Protein 5V8C (pdb70)

Nearest PDB structures (foldseek):
  5v8c-assembly1_A  TM=1.004E+00  e=1.369E-62  Actinomyces oris
  6uf3-assembly1_A  TM=7.337E-01  e=9.761E-15  Bacillus subtilis subsp. subtilis str. 168
  3tel-assembly1_A  TM=7.393E-01  e=1.088E-13  Streptococcus pneumoniae
  3tfl-assembly1_A  TM=7.127E-01  e=4.097E-13  Streptococcus pneumoniae
  3nro-assembly3_A  TM=6.461E-01  e=1.453E-12  Listeria monocytogenes

B-factor: mean 98.01, std 18.46, range [63.88, 188.51]

Structure (mmCIF, N/CA/C/O backbone):
data_5V8C
#
_entry.id   5V8C
#
_cell.length_a   40.850
_cell.length_b   69.070
_cell.length_c   82.010
_cell.angle_alpha   90.000
_cell.angle_beta   90.000
_cell.angle_gamma   90.000
#
_symmetry.space_group_name_H-M   'P 21 21 21'
#
loop_
_entity.id
_entity.type
_entity.pdbx_description
1 polymer 'Transcriptional regulator'
2 non-polymer 'COBALT (II) ION'
3 non-polymer 'PHOSPHATE ION'
4 non-polymer 2-{2-[2-(2-{2-[2-(2-ETHOXY-ETHOXY)-ETHOXY]-ETHOXY}-ETHOXY)-ETHOXY]-ETHOXY}-ETHANOL
5 water water
#
loop_
_atom_site.group_PDB
_atom_site.id
_atom_site.type_symbol
_atom_site.label_atom_id
_atom_site.label_alt_id
_atom_site.label_comp_id
_atom_site.label_asym_id
_atom_site.label_entity_id
_atom_site.label_seq_id
_atom_site.pdbx_PDB_ins_code
_atom_site.Cartn_x
_atom_site.Cartn_y
_atom_site.Cartn_z
_atom_site.occupancy
_atom_site.B_iso_or_equiv
_atom_site.auth_seq_id
_atom_site.auth_comp_id
_atom_site.auth_asym_id
_atom_site.auth_atom_id
_atom_site.pdbx_PDB_model_num
ATOM 1 N N . ALA A 1 1 ? -10.007 3.050 26.501 1.00 102.53 78 ALA A N 1
ATOM 2 C CA . ALA A 1 1 ? -10.076 1.619 26.217 1.00 102.48 78 ALA A CA 1
ATOM 3 C C . ALA A 1 1 ? -9.006 1.090 25.238 1.00 107.13 78 ALA A C 1
ATOM 4 O O . ALA A 1 1 ? -8.674 -0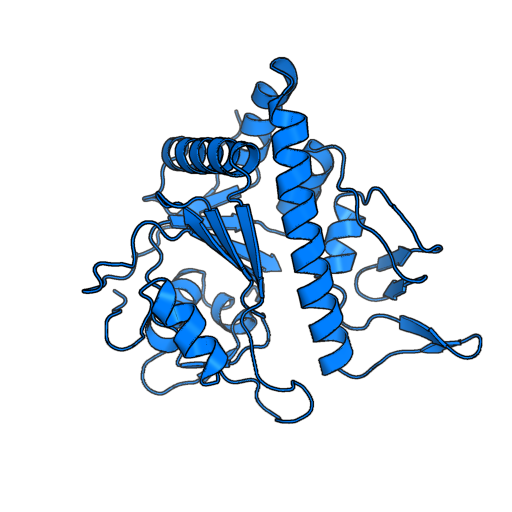.095 25.303 1.00 107.96 78 ALA A O 1
ATOM 6 N N . HIS A 1 2 ? -8.499 1.950 24.324 1.00 102.28 79 HIS A N 1
ATOM 7 C CA . HIS A 1 2 ? -7.511 1.642 23.270 1.00 101.23 79 HIS A CA 1
ATOM 8 C C . HIS A 1 2 ? -6.547 0.479 23.545 1.00 100.57 79 HIS A C 1
ATOM 9 O O . HIS A 1 2 ? -5.703 0.568 24.434 1.00 98.06 79 HIS A O 1
ATOM 16 N N . ARG A 1 3 ? -6.636 -0.576 22.721 1.00 96.55 80 ARG A N 1
ATOM 17 C CA . ARG A 1 3 ? -5.751 -1.746 22.777 1.00 96.01 80 ARG A CA 1
ATOM 18 C C . ARG A 1 3 ? -5.107 -1.967 21.402 1.00 96.45 80 ARG A C 1
ATOM 19 O O . ARG A 1 3 ? -5.769 -1.755 20.391 1.00 95.65 80 ARG A O 1
ATOM 27 N N . PRO A 1 4 ? -3.838 -2.413 21.318 1.00 91.54 81 PRO A N 1
ATOM 28 C CA . PRO A 1 4 ? -3.239 -2.627 19.994 1.00 90.58 81 PRO A CA 1
ATOM 29 C C . PRO A 1 4 ? -3.771 -3.871 19.302 1.00 92.87 81 PRO A C 1
ATOM 30 O O . PRO A 1 4 ? -4.158 -4.827 19.977 1.00 92.73 81 PRO A O 1
ATOM 34 N N . ALA A 1 5 ? -3.742 -3.881 17.956 1.00 87.95 82 ALA A N 1
ATOM 35 C CA . ALA A 1 5 ? -4.112 -5.060 17.177 1.00 87.58 82 ALA A CA 1
ATOM 36 C C . ALA A 1 5 ? -2.976 -6.071 17.323 1.00 91.96 82 ALA A C 1
ATOM 37 O O . ALA A 1 5 ? -1.815 -5.679 17.498 1.00 91.45 82 ALA A O 1
ATOM 39 N N . ARG A 1 6 ? -3.306 -7.361 17.338 1.00 88.47 83 ARG A N 1
ATOM 40 C CA . ARG A 1 6 ? -2.273 -8.371 17.527 1.00 88.15 83 ARG A CA 1
ATOM 41 C C . ARG A 1 6 ? -2.077 -9.267 16.308 1.00 93.76 83 ARG A C 1
ATOM 42 O O . ARG A 1 6 ? -3.029 -9.561 15.577 1.00 94.23 83 ARG A O 1
ATOM 50 N N . VAL A 1 7 ? -0.823 -9.660 16.069 1.00 89.32 84 VAL A N 1
ATOM 51 C CA . VAL A 1 7 ? -0.471 -10.550 14.977 1.00 89.05 84 VAL A CA 1
ATOM 52 C C . VAL A 1 7 ? 0.472 -11.622 15.477 1.00 94.17 84 VAL A C 1
ATOM 53 O O . VAL A 1 7 ? 1.428 -11.324 16.188 1.00 93.33 84 VAL A O 1
ATOM 57 N N . ASP A 1 8 ? 0.190 -12.877 15.136 1.00 91.97 85 ASP A N 1
ATOM 58 C CA . ASP A 1 8 ? 1.083 -13.953 15.522 1.00 92.18 85 ASP A CA 1
ATOM 59 C C . ASP A 1 8 ? 2.240 -13.963 14.528 1.00 94.23 85 ASP A C 1
ATOM 60 O O . ASP A 1 8 ? 2.014 -14.048 13.319 1.00 94.33 8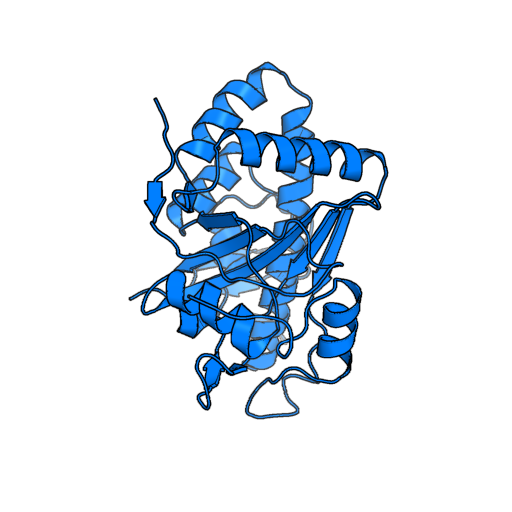5 ASP A O 1
ATOM 65 N N . ILE A 1 9 ? 3.461 -13.749 15.027 1.00 88.39 86 ILE A N 1
ATOM 66 C CA . ILE A 1 9 ? 4.657 -13.791 14.201 1.00 87.42 86 ILE A CA 1
ATOM 67 C C . ILE A 1 9 ? 5.669 -14.713 14.841 1.00 89.12 86 ILE A C 1
ATOM 68 O O . ILE A 1 9 ? 5.926 -14.610 16.043 1.00 87.88 86 ILE A O 1
ATOM 73 N N . ALA A 1 10 ? 6.215 -15.644 14.046 1.00 85.57 87 ALA A N 1
ATOM 74 C CA . ALA A 1 10 ? 7.285 -16.531 14.484 1.00 84.80 87 ALA A CA 1
ATOM 75 C C . ALA A 1 10 ? 8.5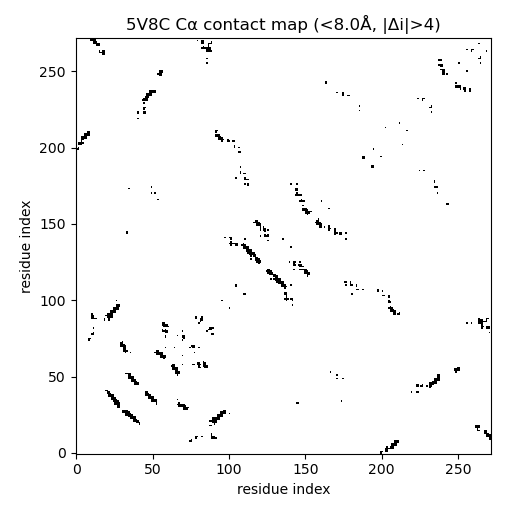75 -15.749 14.270 1.00 89.01 87 ALA A C 1
ATOM 76 O O . ALA A 1 10 ? 9.011 -15.562 13.127 1.00 91.00 87 ALA A O 1
ATOM 78 N N . MET A 1 11 ? 9.126 -15.226 15.378 1.00 83.15 88 MET A N 1
ATOM 79 C CA A MET A 1 11 ? 10.353 -14.437 15.433 0.40 83.43 88 MET A CA 1
ATOM 80 C CA B MET A 1 11 ? 10.345 -14.429 15.346 0.60 82.50 88 MET A CA 1
ATOM 81 C C . MET A 1 11 ? 11.538 -15.264 14.902 1.00 89.73 88 MET A C 1
ATOM 82 O O . MET A 1 11 ? 11.618 -16.445 15.230 1.00 90.83 88 MET A O 1
ATOM 91 N N . PRO A 1 12 ? 12.469 -14.693 14.086 1.00 88.41 89 PRO A N 1
ATOM 92 C CA . PRO A 1 12 ? 13.616 -15.495 13.633 1.00 88.21 89 PRO A CA 1
ATOM 93 C C . PRO A 1 12 ? 14.592 -15.781 14.767 1.00 91.08 89 PRO A C 1
ATOM 94 O O . PRO A 1 12 ? 14.525 -15.151 15.818 1.00 89.99 89 PRO A O 1
ATOM 98 N N . THR A 1 13 ? 15.513 -16.719 14.539 1.00 89.80 90 THR A N 1
ATOM 99 C CA . THR A 1 13 ? 16.575 -17.095 15.479 1.00 89.97 90 THR A CA 1
ATOM 100 C C . THR A 1 13 ? 17.934 -16.687 14.909 1.00 95.13 90 THR A C 1
ATOM 101 O O . THR A 1 13 ? 18.105 -16.651 13.688 1.00 94.65 90 THR A O 1
ATOM 105 N N . THR A 1 14 ? 18.882 -16.346 15.785 1.00 93.65 91 THR A N 1
ATOM 106 C CA . THR A 1 14 ? 20.237 -15.972 15.383 1.00 94.70 91 THR A CA 1
ATOM 107 C C . THR A 1 14 ? 21.290 -16.598 16.288 1.00 102.60 91 THR A C 1
ATOM 108 O O . THR A 1 14 ? 21.002 -16.936 17.440 1.00 101.86 91 THR A O 1
ATOM 112 N N . SER A 1 15 ? 22.520 -16.710 15.767 1.00 102.01 92 SER A N 1
ATOM 113 C CA . SER A 1 15 ? 23.689 -17.186 16.504 1.00 102.77 92 SER A CA 1
ATOM 114 C C . SER A 1 15 ? 24.590 -15.986 16.833 1.00 110.54 92 SER A C 1
ATOM 115 O O . SER A 1 15 ? 25.574 -16.128 17.560 1.00 111.01 92 SER A O 1
ATOM 118 N N . SER A 1 16 ? 24.221 -14.797 16.317 1.00 109.04 93 SER A N 1
ATOM 119 C CA . SER A 1 16 ? 24.934 -13.532 16.505 1.00 109.23 93 SER A CA 1
ATOM 120 C C . SER A 1 16 ? 24.890 -13.035 17.957 1.00 115.55 93 SER A C 1
ATOM 121 O O . SER A 1 16 ? 23.825 -13.051 18.584 1.00 115.17 93 SER A O 1
ATOM 124 N N . PRO A 1 17 ? 26.020 -12.506 18.478 1.00 113.29 94 PRO A N 1
ATOM 125 C CA . PRO A 1 17 ? 26.003 -11.944 19.838 1.00 112.82 94 PRO A CA 1
ATOM 126 C C . PRO A 1 17 ? 25.625 -10.456 19.859 1.00 115.34 94 PRO A C 1
ATOM 127 O O . PRO A 1 17 ? 24.913 -10.021 20.767 1.00 115.47 94 PRO A O 1
ATOM 131 N N . THR A 1 18 ? 26.104 -9.681 18.857 1.00 109.99 95 THR A N 1
ATOM 132 C CA . THR A 1 18 ? 25.894 -8.233 18.715 1.00 108.55 95 THR A CA 1
ATOM 133 C C . THR A 1 18 ? 24.438 -7.856 18.416 1.00 108.58 95 THR A C 1
ATOM 134 O O . THR A 1 18 ? 24.009 -6.760 18.771 1.00 106.09 95 THR A O 1
ATOM 138 N N . ALA A 1 19 ? 23.693 -8.742 17.736 1.00 104.22 96 ALA A N 1
ATOM 139 C CA . ALA A 1 19 ? 22.295 -8.482 17.408 1.00 103.66 96 ALA A CA 1
ATOM 140 C C . ALA A 1 19 ? 21.442 -8.704 18.652 1.00 106.95 96 ALA A C 1
ATOM 141 O O . ALA A 1 19 ? 21.152 -9.848 19.019 1.00 108.05 96 ALA A O 1
ATOM 143 N N . GLY A 1 20 ? 21.134 -7.608 19.338 1.00 100.53 97 GLY A N 1
ATOM 144 C CA . GLY A 1 20 ? 20.344 -7.634 20.560 1.00 98.86 97 GLY A CA 1
ATOM 145 C C . GLY A 1 20 ? 18.882 -7.381 20.277 1.00 98.80 97 GLY A C 1
ATOM 146 O O . GLY A 1 20 ? 18.246 -8.139 19.534 1.00 97.63 97 GLY A O 1
ATOM 147 N N . GLU A 1 21 ? 18.341 -6.304 20.858 1.00 102.54 98 GLU A N 1
ATOM 148 C CA . GLU A 1 21 ? 16.948 -5.936 20.634 1.00 99.32 98 GLU A CA 1
ATOM 149 C C . GLU A 1 21 ? 16.820 -5.166 19.313 1.00 96.65 98 GLU A C 1
ATOM 150 O O . GLU A 1 21 ? 17.458 -4.122 19.135 1.00 95.35 98 GLU A O 1
ATOM 156 N N . THR A 1 22 ? 16.066 -5.723 18.362 1.00 88.69 99 THR A N 1
ATOM 157 C CA . THR A 1 22 ? 15.857 -5.043 17.088 1.00 85.91 99 THR A CA 1
ATOM 158 C C . THR A 1 22 ? 14.354 -5.044 16.730 1.00 85.59 99 THR A C 1
ATOM 159 O O . THR A 1 22 ? 13.734 -6.095 16.531 1.00 85.26 99 THR A O 1
ATOM 163 N N . TRP A 1 23 ? 13.770 -3.839 16.769 1.00 78.19 100 TRP A N 1
ATOM 164 C CA . TRP A 1 23 ? 12.372 -3.557 16.466 1.00 75.81 100 TRP A CA 1
ATOM 165 C C . TRP A 1 23 ? 12.233 -3.304 14.977 1.00 76.53 100 TRP A C 1
ATOM 166 O O . TRP A 1 23 ? 13.065 -2.614 14.381 1.00 74.28 100 TRP A O 1
ATOM 177 N N . LEU A 1 24 ? 11.204 -3.883 14.367 1.00 71.96 101 LEU A N 1
ATOM 178 C CA . LEU A 1 24 ? 10.941 -3.653 12.964 1.00 70.15 101 LEU A CA 1
ATOM 179 C C . LEU A 1 24 ? 9.685 -2.802 12.904 1.00 75.37 101 LEU A C 1
ATOM 180 O O . LEU A 1 24 ? 8.640 -3.195 13.442 1.00 74.25 101 LEU A O 1
ATOM 185 N N . ILE A 1 25 ? 9.823 -1.584 12.367 1.00 73.43 102 ILE A N 1
ATOM 186 C CA . ILE A 1 25 ? 8.695 -0.664 12.231 1.00 73.46 102 ILE A CA 1
ATOM 187 C C . ILE A 1 25 ? 8.290 -0.634 10.779 1.00 79.03 102 ILE A C 1
ATOM 188 O O . ILE A 1 25 ? 9.108 -0.302 9.926 1.00 77.75 102 ILE A O 1
ATOM 193 N N . LEU A 1 26 ? 7.045 -1.038 10.492 1.00 78.16 103 LEU A N 1
ATOM 194 C CA . LEU A 1 26 ? 6.544 -1.082 9.130 1.00 77.95 103 LEU A CA 1
ATOM 195 C C . LEU A 1 26 ? 5.367 -0.145 8.892 1.00 81.59 103 LEU A C 1
ATOM 196 O O . LEU A 1 26 ? 4.313 -0.293 9.525 1.00 81.42 103 LEU A O 1
ATOM 201 N N . GLY A 1 27 ? 5.564 0.794 7.966 1.00 76.94 104 GLY A N 1
ATOM 202 C CA . GLY A 1 27 ? 4.528 1.686 7.458 1.00 76.25 104 GLY A CA 1
ATOM 203 C C . GLY A 1 27 ? 3.802 0.967 6.335 1.00 82.12 104 GLY A C 1
ATOM 204 O O . GLY A 1 27 ? 4.413 0.580 5.340 1.00 83.22 104 GLY A O 1
ATOM 205 N N . THR A 1 28 ? 2.520 0.703 6.526 1.00 78.58 105 THR A N 1
ATOM 206 C CA . THR A 1 28 ? 1.720 -0.148 5.665 1.00 79.10 105 THR A CA 1
ATOM 207 C C . THR A 1 28 ? 0.832 0.652 4.705 1.00 84.22 105 THR A C 1
ATOM 208 O O . THR A 1 28 ? 0.305 1.700 5.079 1.00 83.98 105 THR A O 1
ATOM 212 N N . ASP A 1 29 ? 0.658 0.131 3.470 1.00 81.82 106 ASP A N 1
ATOM 213 C CA . ASP A 1 29 ? -0.152 0.747 2.414 1.00 114.85 106 ASP A CA 1
ATOM 214 C C . ASP A 1 29 ? -1.421 -0.057 2.101 1.00 135.01 106 ASP A C 1
ATOM 215 O O . ASP A 1 29 ? -1.361 -1.104 1.457 1.00 99.56 106 ASP A O 1
ATOM 217 N N . GLY A 1 49 ? -2.992 -8.602 0.763 1.00 116.90 126 GLY A N 1
ATOM 218 C CA . GLY A 1 49 ? -2.585 -7.681 -0.288 1.00 115.07 126 GLY A CA 1
ATOM 219 C C . GLY A 1 49 ? -2.298 -6.288 0.233 1.00 115.89 126 GLY A C 1
ATOM 220 O O . GLY A 1 49 ? -3.194 -5.441 0.274 1.00 115.71 126 GLY A O 1
ATOM 221 N N . SER A 1 50 ? -1.044 -6.048 0.649 1.00 108.90 127 SER A N 1
ATOM 222 C CA . SER A 1 50 ? -0.596 -4.759 1.178 1.00 105.36 127 SER A CA 1
ATOM 223 C C . SER A 1 50 ? 0.913 -4.578 0.961 1.00 104.45 127 SER A C 1
ATOM 224 O O . SER A 1 50 ? 1.653 -5.560 0.939 1.00 103.93 127 SER A O 1
ATOM 227 N N . ARG A 1 51 ? 1.364 -3.326 0.789 1.00 97.55 128 ARG A N 1
ATOM 228 C CA . ARG A 1 51 ? 2.776 -3.025 0.551 1.00 95.75 128 ARG A CA 1
ATOM 229 C C . ARG A 1 51 ? 3.386 -2.241 1.706 1.00 96.27 128 ARG A C 1
ATOM 230 O O . ARG A 1 51 ? 2.695 -1.451 2.348 1.00 93.87 128 ARG A O 1
ATOM 238 N N . ALA A 1 52 ? 4.686 -2.449 1.961 1.00 92.52 129 ALA A N 1
ATOM 239 C CA . ALA A 1 52 ? 5.400 -1.741 3.024 1.00 90.23 129 ALA A CA 1
ATOM 240 C C . ALA A 1 52 ? 6.052 -0.482 2.450 1.00 92.65 129 ALA A C 1
ATOM 241 O O . ALA A 1 52 ? 6.990 -0.578 1.658 1.00 93.52 129 ALA A O 1
ATOM 243 N N . ASP A 1 53 ? 5.509 0.692 2.787 1.00 86.78 130 ASP A N 1
ATOM 244 C CA . ASP A 1 53 ? 6.030 1.971 2.317 1.00 85.50 130 ASP A CA 1
ATOM 245 C C . ASP A 1 53 ? 7.245 2.385 3.134 1.00 87.27 130 ASP A C 1
ATOM 246 O O . ASP A 1 53 ? 8.191 2.948 2.585 1.00 86.87 130 ASP A O 1
ATOM 251 N N . VAL A 1 54 ? 7.227 2.081 4.442 1.00 81.93 131 VAL A N 1
ATOM 252 C CA . VAL A 1 54 ? 8.299 2.424 5.378 1.00 80.44 131 VAL A CA 1
ATOM 253 C C . VAL A 1 54 ? 8.788 1.167 6.096 1.00 82.83 131 VAL A C 1
ATOM 254 O O . VAL A 1 54 ? 7.978 0.391 6.604 1.00 84.87 131 VAL A O 1
ATOM 258 N N . ILE A 1 55 ? 10.110 0.957 6.114 1.00 75.51 132 ILE A N 1
ATOM 259 C CA . ILE A 1 55 ? 10.759 -0.181 6.771 1.00 74.51 132 ILE A CA 1
ATOM 260 C C . ILE A 1 55 ? 11.950 0.374 7.513 1.00 76.72 132 ILE A C 1
ATOM 261 O O . ILE A 1 55 ? 12.929 0.766 6.881 1.00 77.00 132 ILE A O 1
ATOM 266 N N . ALA A 1 56 ? 11.867 0.418 8.841 1.00 71.97 133 ALA A N 1
ATOM 267 C CA . ALA A 1 56 ? 12.949 0.916 9.683 1.00 71.69 133 ALA A CA 1
ATOM 268 C C . ALA A 1 56 ? 13.245 -0.048 10.828 1.00 74.55 133 ALA A C 1
ATOM 269 O O . ALA A 1 56 ? 12.330 -0.635 11.417 1.00 72.64 133 ALA A O 1
ATOM 271 N N . LEU A 1 57 ? 14.524 -0.189 11.159 1.00 71.49 134 LEU A N 1
ATOM 272 C CA . LEU A 1 57 ? 14.899 -1.004 12.290 1.00 72.83 134 LEU A CA 1
ATOM 273 C C . LEU A 1 57 ? 15.410 -0.110 13.420 1.00 81.45 134 LEU A C 1
ATOM 274 O O . LEU A 1 57 ? 16.288 0.728 13.200 1.00 82.74 134 LEU A O 1
ATOM 279 N N . VAL A 1 58 ? 14.740 -0.177 14.584 1.00 77.81 135 VAL A N 1
ATOM 280 C CA . VAL A 1 58 ? 15.070 0.648 15.743 1.00 76.99 135 VAL A CA 1
ATOM 281 C C . VAL A 1 58 ? 15.934 -0.164 16.669 1.00 83.27 135 VAL A C 1
ATOM 282 O O . VAL A 1 58 ? 15.510 -1.227 17.127 1.00 85.27 135 VAL A O 1
ATOM 286 N N . ARG A 1 59 ? 17.171 0.290 16.893 1.00 79.98 136 ARG A N 1
ATOM 287 C CA . ARG A 1 59 ? 18.122 -0.482 17.685 1.00 81.37 136 ARG A CA 1
ATOM 288 C C . ARG A 1 59 ? 18.493 0.149 19.053 1.00 87.39 136 ARG A C 1
ATOM 289 O O . ARG A 1 59 ? 19.488 0.877 19.150 1.00 86.99 136 ARG A O 1
ATOM 297 N N . PRO A 1 60 ? 17.759 -0.190 20.140 1.00 86.04 137 PRO A N 1
ATOM 298 C CA . PRO A 1 60 ? 18.169 0.300 21.471 1.00 87.70 137 PRO A CA 1
ATOM 299 C C . PRO A 1 60 ? 19.397 -0.457 21.989 1.00 96.65 137 PRO A C 1
ATOM 300 O O . PRO A 1 60 ? 19.479 -1.671 21.831 1.00 96.88 137 PRO A O 1
ATOM 304 N N . SER A 1 61 ? 20.386 0.277 22.526 1.00 96.88 138 SER A N 1
ATOM 305 C CA . SER A 1 61 ? 21.634 -0.285 23.038 1.00 100.24 138 SER A CA 1
ATOM 306 C C . SER A 1 61 ? 22.192 0.558 24.189 1.00 108.75 138 SER A C 1
ATOM 307 O O . SER A 1 61 ? 21.507 1.468 24.666 1.00 107.68 138 SER A O 1
ATOM 310 N N . GLN A 1 62 ? 23.431 0.247 24.640 1.00 109.81 139 GLN A N 1
ATOM 311 C CA . GLN A 1 62 ? 24.099 0.981 25.720 1.00 111.84 139 GLN A CA 1
ATOM 312 C C . GLN A 1 62 ? 24.849 2.228 25.227 1.00 116.90 139 GLN A C 1
ATOM 313 O O . GLN A 1 62 ? 25.199 3.084 26.041 1.00 117.91 139 GLN A O 1
ATOM 319 N N . GLU A 1 63 ? 25.067 2.344 23.898 1.00 112.29 140 GLU A N 1
ATOM 320 C CA . GLU A 1 63 ? 25.691 3.521 23.279 1.00 111.71 140 GLU A CA 1
ATOM 321 C C . GLU A 1 63 ? 24.631 4.621 23.140 1.00 111.77 140 GLU A C 1
ATOM 322 O O . GLU A 1 63 ? 24.914 5.792 23.396 1.00 111.92 140 GLU A O 1
ATOM 328 N N . GLY A 1 64 ? 23.418 4.211 22.763 1.00 104.32 141 GLY A N 1
ATOM 329 C CA . GLY A 1 64 ? 22.267 5.082 22.554 1.00 100.49 141 GLY A CA 1
ATOM 330 C C . GLY A 1 64 ? 21.156 4.396 21.787 1.00 97.71 141 GLY A C 1
ATOM 331 O O . GLY A 1 64 ? 20.741 3.296 22.152 1.00 98.40 141 GLY A O 1
ATOM 332 N N . VAL A 1 65 ? 20.645 5.045 20.740 1.00 88.93 142 VAL A N 1
ATOM 333 C CA . VAL A 1 65 ? 19.581 4.508 19.883 1.00 86.02 142 VAL A CA 1
ATOM 334 C C . VAL A 1 65 ? 19.899 4.866 18.433 1.00 86.35 142 VAL A C 1
ATOM 335 O O . VAL A 1 65 ? 20.157 6.030 18.135 1.00 85.63 142 VAL A O 1
ATOM 339 N N . THR A 1 66 ? 19.893 3.860 17.546 1.00 80.15 143 THR A N 1
ATOM 340 C CA . THR A 1 66 ? 20.134 4.031 16.121 1.00 78.69 143 THR A CA 1
ATOM 341 C C . THR A 1 66 ? 18.932 3.531 15.337 1.00 80.24 143 THR A C 1
ATOM 342 O O . THR A 1 66 ? 18.377 2.475 15.642 1.00 80.22 143 THR A O 1
ATOM 346 N N . ILE A 1 67 ? 18.511 4.312 14.351 1.00 75.34 144 ILE A N 1
ATOM 347 C CA . ILE A 1 67 ? 17.414 3.956 13.466 1.00 74.66 144 ILE A CA 1
ATOM 348 C C . ILE A 1 67 ? 17.985 3.848 12.057 1.00 77.13 144 ILE A C 1
ATOM 349 O O . ILE A 1 67 ? 18.625 4.783 11.575 1.00 76.30 144 ILE A O 1
ATOM 354 N N . ILE A 1 68 ? 17.837 2.669 11.448 1.00 73.35 145 ILE A N 1
ATOM 355 C CA . ILE A 1 68 ? 18.312 2.389 10.095 1.00 73.18 145 ILE A CA 1
ATOM 356 C C . ILE A 1 68 ? 17.113 2.305 9.178 1.00 76.28 145 ILE A C 1
ATOM 357 O O . ILE A 1 68 ? 16.254 1.437 9.351 1.00 75.87 145 ILE A O 1
ATOM 362 N N . ASN A 1 69 ? 17.000 3.288 8.278 1.00 72.55 146 ASN A N 1
ATOM 363 C CA . ASN A 1 69 ? 15.884 3.374 7.348 1.00 71.63 146 ASN A CA 1
ATOM 364 C C . ASN A 1 69 ? 16.229 2.528 6.127 1.00 76.63 146 ASN A C 1
ATOM 365 O O . ASN A 1 69 ? 17.250 2.764 5.479 1.00 77.61 146 ASN A O 1
ATOM 370 N N . LEU A 1 70 ? 15.464 1.453 5.911 1.00 74.27 147 LEU A N 1
ATOM 371 C CA . LEU A 1 70 ? 15.702 0.529 4.803 1.00 75.94 147 LEU A CA 1
ATOM 372 C C . LEU A 1 70 ? 14.870 0.936 3.591 1.00 78.42 147 LEU A C 1
ATOM 373 O O . LEU A 1 70 ? 13.640 0.958 3.687 1.00 76.85 147 LEU A O 1
ATOM 378 N N . PRO A 1 71 ? 15.515 1.298 2.455 1.00 75.29 148 PRO A N 1
ATOM 379 C CA . PRO A 1 71 ? 14.744 1.721 1.269 1.00 74.35 148 PRO A CA 1
ATOM 380 C C . PRO A 1 71 ? 13.809 0.628 0.739 1.00 80.01 148 PRO A C 1
ATOM 381 O O . PRO A 1 71 ? 14.225 -0.519 0.603 1.00 80.75 148 PRO A O 1
ATOM 385 N N . ARG A 1 72 ? 12.530 0.980 0.503 1.00 76.22 149 ARG A N 1
ATOM 386 C CA . ARG A 1 72 ? 11.467 0.062 0.068 1.00 77.63 149 ARG A CA 1
ATOM 387 C C . ARG A 1 72 ? 11.741 -0.638 -1.277 1.00 84.29 149 ARG A C 1
ATOM 388 O O . ARG A 1 72 ? 11.313 -1.775 -1.481 1.00 84.02 149 ARG A O 1
ATOM 396 N N . ASP A 1 73 ? 12.441 0.055 -2.188 1.00 82.05 150 ASP A N 1
ATOM 397 C CA . ASP A 1 73 ? 12.765 -0.437 -3.529 1.00 82.88 150 ASP A CA 1
ATOM 398 C C . ASP A 1 73 ? 13.951 -1.397 -3.521 1.00 85.29 150 ASP A C 1
ATOM 399 O O . ASP A 1 73 ? 14.195 -2.061 -4.521 1.00 84.41 150 ASP A O 1
ATOM 404 N N . LEU A 1 74 ? 14.653 -1.513 -2.376 1.00 81.89 151 LEU A N 1
ATOM 405 C CA . LEU A 1 74 ? 15.804 -2.409 -2.227 1.00 82.30 151 LEU A CA 1
ATOM 406 C C . LEU A 1 74 ? 15.399 -3.884 -2.413 1.00 85.58 151 LEU A C 1
ATOM 407 O O . LEU A 1 74 ? 14.469 -4.357 -1.768 1.00 85.25 151 LEU A O 1
ATOM 412 N N . THR A 1 75 ? 16.086 -4.586 -3.319 1.00 83.14 152 THR A N 1
ATOM 413 C CA . THR A 1 75 ? 15.836 -5.995 -3.627 1.00 84.60 152 THR A CA 1
ATOM 414 C C . THR A 1 75 ? 16.808 -6.848 -2.811 1.00 90.28 152 THR A C 1
ATOM 415 O O . THR A 1 75 ? 17.982 -6.496 -2.697 1.00 90.37 152 THR A O 1
ATOM 419 N N . ILE A 1 76 ? 16.306 -7.927 -2.197 1.00 87.93 153 ILE A N 1
ATOM 420 C CA . ILE A 1 76 ? 17.098 -8.827 -1.355 1.00 90.06 153 ILE A CA 1
ATOM 421 C C . ILE A 1 76 ? 16.710 -10.306 -1.591 1.00 96.57 153 ILE A C 1
ATOM 422 O O . ILE A 1 76 ? 15.727 -10.574 -2.281 1.00 94.97 153 ILE A O 1
ATOM 427 N N . ASN A 1 77 ? 17.444 -11.254 -0.968 1.00 96.57 154 ASN A N 1
ATOM 428 C CA . ASN A 1 77 ? 17.104 -12.675 -1.029 1.00 100.61 154 ASN A CA 1
ATOM 429 C C . ASN A 1 77 ? 15.976 -12.945 -0.021 1.00 106.77 154 ASN A C 1
ATOM 430 O O . ASN A 1 77 ? 16.241 -13.096 1.175 1.00 105.98 154 ASN A O 1
ATOM 435 N N . SER A 1 78 ? 14.711 -12.938 -0.498 1.00 105.00 155 SER A N 1
ATOM 436 C CA . SER A 1 78 ? 13.532 -13.133 0.355 1.00 105.40 155 SER A CA 1
ATOM 437 C C . SER A 1 78 ? 13.455 -14.542 0.944 1.00 114.84 155 SER A C 1
ATOM 438 O O . SER A 1 78 ? 13.417 -14.694 2.166 1.00 115.29 155 SER A O 1
ATOM 441 N N . LYS A 1 79 ? 13.396 -15.562 0.079 1.00 114.15 156 LYS A N 1
ATOM 442 C CA . LYS A 1 79 ? 13.345 -16.961 0.484 1.00 117.66 156 LYS A CA 1
ATOM 443 C C . LYS A 1 79 ? 14.433 -17.692 -0.280 1.00 125.59 156 LYS A C 1
ATOM 444 O O . LYS A 1 79 ? 14.776 -17.279 -1.386 1.00 125.03 156 LYS A O 1
ATOM 446 N N . GLY A 1 80 ? 15.009 -18.717 0.344 1.00 125.40 157 GLY A N 1
ATOM 447 C CA . GLY A 1 80 ? 16.102 -19.502 -0.218 1.00 128.72 157 GLY A CA 1
ATOM 448 C C . GLY A 1 80 ? 16.084 -19.596 -1.729 1.00 135.41 157 GLY A C 1
ATOM 449 O O . GLY A 1 80 ? 15.253 -20.315 -2.293 1.00 138.59 157 GLY A O 1
ATOM 450 N N . MET 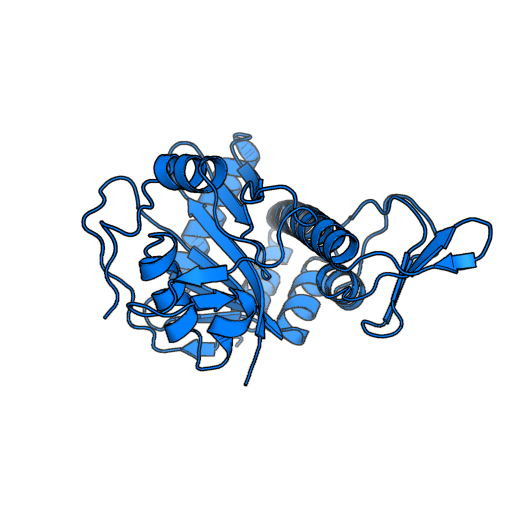A 1 81 ? 16.975 -18.826 -2.393 1.00 129.89 158 MET A N 1
ATOM 451 C CA . MET A 1 81 ? 17.124 -18.771 -3.852 1.00 130.29 158 MET A CA 1
ATOM 452 C C . MET A 1 81 ? 15.901 -18.129 -4.533 1.00 129.25 158 MET A C 1
ATOM 453 O O . MET A 1 81 ? 15.273 -18.750 -5.397 1.00 132.58 158 MET A O 1
ATOM 458 N N . GLU A 1 82 ? 15.589 -16.870 -4.155 1.00 117.56 159 GLU A N 1
ATOM 459 C CA . GLU A 1 82 ? 14.481 -16.060 -4.686 1.00 113.68 159 GLU A CA 1
ATOM 460 C C . GLU A 1 82 ? 14.652 -14.586 -4.285 1.00 111.10 159 GLU A C 1
ATOM 461 O O . GLU A 1 82 ? 15.059 -14.305 -3.158 1.00 108.77 159 GLU A O 1
ATOM 463 N N . LEU A 1 83 ? 14.330 -13.649 -5.194 1.00 104.06 160 LEU A N 1
ATOM 464 C CA . LEU A 1 83 ? 14.490 -12.218 -4.927 1.00 99.78 160 LEU A CA 1
ATOM 465 C C . LEU A 1 83 ? 13.190 -11.423 -4.962 1.00 99.99 160 LEU A C 1
ATOM 466 O O . LEU A 1 83 ? 12.434 -11.518 -5.931 1.00 99.11 160 LEU A O 1
ATOM 471 N N . ASP A 1 84 ? 12.977 -10.571 -3.934 1.00 93.63 161 ASP A N 1
ATOM 472 C CA . ASP A 1 84 ? 11.821 -9.684 -3.830 1.00 91.01 161 ASP A CA 1
ATOM 473 C C . ASP A 1 84 ? 12.285 -8.314 -3.377 1.00 92.97 161 ASP A C 1
ATOM 474 O O . ASP A 1 84 ? 13.288 -8.205 -2.668 1.00 92.35 161 ASP A O 1
ATOM 479 N N . ARG A 1 85 ? 11.517 -7.266 -3.717 1.00 88.04 162 ARG A N 1
ATOM 480 C CA . ARG A 1 85 ? 11.797 -5.932 -3.208 1.00 84.75 162 ARG A CA 1
ATOM 481 C C . ARG A 1 85 ? 11.183 -5.844 -1.815 1.00 87.61 162 ARG A C 1
ATOM 482 O O . ARG A 1 85 ? 10.137 -6.455 -1.565 1.00 87.36 162 ARG A O 1
ATOM 490 N N . LEU A 1 86 ? 11.832 -5.089 -0.912 1.00 82.73 163 LEU A N 1
ATOM 491 C CA . LEU A 1 86 ? 11.393 -4.896 0.467 1.00 82.09 163 LEU A CA 1
ATOM 492 C C . LEU A 1 86 ? 9.895 -4.554 0.582 1.00 85.52 163 LEU A C 1
ATOM 493 O O . LEU A 1 86 ? 9.198 -5.117 1.422 1.00 85.78 163 LEU A O 1
ATOM 498 N N . ALA A 1 87 ? 9.399 -3.670 -0.285 1.00 81.46 164 ALA A N 1
ATOM 499 C CA . ALA A 1 87 ? 7.997 -3.252 -0.280 1.00 81.51 164 ALA A CA 1
ATOM 500 C C . ALA A 1 87 ? 7.042 -4.402 -0.629 1.00 86.19 164 ALA A C 1
ATOM 501 O O . ALA A 1 87 ? 5.930 -4.473 -0.106 1.00 85.22 164 ALA A O 1
ATOM 503 N N . THR A 1 88 ? 7.496 -5.297 -1.502 1.00 84.18 165 THR A N 1
ATOM 504 C CA . THR A 1 88 ? 6.729 -6.414 -2.024 1.00 85.93 165 THR A CA 1
ATOM 505 C C . THR A 1 88 ? 6.664 -7.579 -1.025 1.00 90.60 165 THR A C 1
ATOM 506 O O . THR A 1 88 ? 5.661 -8.290 -1.005 1.00 91.93 165 THR A O 1
ATOM 510 N N . THR A 1 89 ? 7.682 -7.736 -0.160 1.00 86.10 166 THR A N 1
ATOM 511 C CA . THR A 1 89 ? 7.693 -8.794 0.862 1.00 86.67 166 THR A CA 1
ATOM 512 C C . THR A 1 89 ? 6.489 -8.731 1.830 1.00 90.37 166 THR A C 1
ATOM 513 O O . THR A 1 89 ? 6.147 -9.748 2.430 1.00 92.82 166 THR A O 1
ATOM 517 N N . TYR A 1 90 ? 5.848 -7.557 1.977 1.00 84.26 167 TYR A N 1
ATOM 518 C CA . TYR A 1 90 ? 4.717 -7.398 2.892 1.00 84.07 167 TYR A CA 1
ATOM 519 C C . TYR A 1 90 ? 3.411 -8.049 2.406 1.00 90.64 167 TYR A C 1
ATOM 520 O O . TYR A 1 90 ? 2.574 -8.414 3.240 1.00 91.42 167 TYR A O 1
ATOM 529 N N . VAL A 1 91 ? 3.254 -8.210 1.070 1.00 87.28 168 VAL A N 1
ATOM 530 C CA . VAL A 1 91 ? 2.062 -8.753 0.389 1.00 88.74 168 VAL A CA 1
ATOM 531 C C . VAL A 1 91 ? 1.522 -10.064 1.020 1.00 94.67 168 VAL A C 1
ATOM 532 O O . VAL A 1 91 ? 0.352 -10.071 1.399 1.00 94.65 168 VAL A O 1
ATOM 536 N N . PRO A 1 92 ? 2.300 -11.158 1.190 1.00 93.42 169 PRO A N 1
ATOM 537 C CA . PRO A 1 92 ? 1.725 -12.347 1.836 1.00 95.82 169 PRO A CA 1
ATOM 538 C C . PRO A 1 92 ? 1.620 -12.273 3.371 1.00 100.05 169 PRO A C 1
ATOM 539 O O . PRO A 1 92 ? 1.110 -13.202 3.996 1.00 100.67 169 PRO A O 1
ATOM 543 N N . GLY A 1 93 ? 2.076 -11.169 3.963 1.00 95.38 170 GLY A N 1
ATOM 544 C CA . GLY A 1 93 ? 2.002 -10.975 5.407 1.00 94.24 170 GLY A CA 1
ATOM 545 C C . GLY A 1 93 ? 3.288 -10.507 6.058 1.00 95.44 170 GLY A C 1
ATOM 546 O O . GLY A 1 93 ? 4.371 -10.734 5.516 1.00 94.19 170 GLY A O 1
ATOM 547 N N . PRO A 1 94 ? 3.197 -9.885 7.261 1.00 91.32 171 PRO A N 1
ATOM 548 C CA . PRO A 1 94 ? 4.415 -9.431 7.961 1.00 89.22 171 PRO A CA 1
ATOM 549 C C . PRO A 1 94 ? 5.426 -10.539 8.196 1.00 95.20 171 PRO A C 1
ATOM 550 O O . PRO A 1 94 ? 6.617 -10.258 8.274 1.00 95.36 171 PRO A O 1
ATOM 554 N N . GLN A 1 95 ? 4.953 -11.793 8.304 1.00 93.46 172 GLN A N 1
ATOM 555 C CA . GLN A 1 95 ? 5.812 -12.959 8.510 1.00 94.74 172 GLN A CA 1
ATOM 556 C C . GLN A 1 95 ? 6.830 -13.088 7.382 1.00 98.05 172 GLN A C 1
ATOM 557 O O . GLN A 1 95 ? 7.982 -13.433 7.634 1.00 98.21 172 GLN A O 1
ATOM 563 N N . ASN A 1 96 ? 6.417 -12.760 6.153 1.00 93.63 173 ASN A N 1
ATOM 564 C CA . ASN A 1 96 ? 7.290 -12.818 4.987 1.00 92.92 173 ASN A CA 1
ATOM 565 C C . ASN A 1 96 ? 8.356 -11.735 5.019 1.00 92.19 173 ASN A C 1
ATOM 566 O O . ASN A 1 96 ? 9.503 -12.021 4.687 1.00 92.18 173 ASN A O 1
ATOM 571 N N . THR A 1 97 ? 7.986 -10.505 5.431 1.00 84.94 174 THR A N 1
ATOM 572 C CA . THR A 1 97 ? 8.923 -9.382 5.591 1.00 82.32 174 THR A CA 1
ATOM 573 C C . THR A 1 97 ? 9.948 -9.695 6.695 1.00 83.89 174 THR A C 1
ATOM 574 O O . THR A 1 97 ? 11.145 -9.494 6.481 1.00 83.57 174 THR A O 1
ATOM 578 N N . VAL A 1 98 ? 9.477 -10.206 7.853 1.00 78.28 175 VAL A N 1
ATOM 579 C CA . VAL A 1 98 ? 10.323 -10.609 8.980 1.00 79.49 175 VAL A CA 1
ATOM 580 C C . VAL A 1 98 ? 11.326 -11.695 8.508 1.00 89.32 175 VAL A C 1
ATOM 581 O O . VAL A 1 98 ? 12.528 -11.584 8.768 1.00 91.11 175 VAL A O 1
ATOM 585 N N . ASN A 1 99 ? 10.836 -12.687 7.747 1.00 86.98 176 ASN A N 1
ATOM 586 C CA . ASN A 1 99 ? 11.660 -13.759 7.214 1.00 89.21 176 ASN A CA 1
ATOM 587 C C . ASN A 1 99 ? 12.636 -13.278 6.140 1.00 93.01 176 ASN A C 1
ATOM 588 O O . ASN A 1 99 ? 13.807 -13.646 6.191 1.00 93.12 176 ASN A O 1
ATOM 593 N N . ALA A 1 100 ? 12.172 -12.428 5.200 1.00 89.14 177 ALA A N 1
ATOM 594 C CA . ALA A 1 100 ? 12.994 -11.867 4.124 1.00 88.61 177 ALA A CA 1
ATOM 595 C C . ALA A 1 100 ? 14.193 -11.075 4.655 1.00 92.13 177 ALA A C 1
ATOM 596 O O . ALA A 1 100 ? 15.316 -11.321 4.222 1.00 92.38 177 ALA A O 1
ATOM 598 N N . LEU A 1 101 ? 13.967 -10.170 5.628 1.00 88.70 178 LEU A N 1
ATOM 599 C CA . LEU A 1 101 ? 15.031 -9.370 6.244 1.00 88.35 178 LEU A CA 1
ATOM 600 C C . LEU A 1 101 ? 16.136 -10.224 6.865 1.00 97.76 178 LEU A C 1
ATOM 601 O O . LEU A 1 101 ? 17.317 -9.875 6.776 1.00 97.33 178 LEU A O 1
ATOM 606 N N . CYS A 1 102 ? 15.749 -11.370 7.440 1.00 97.98 179 CYS A N 1
ATOM 607 C CA . CYS A 1 102 ? 16.669 -12.342 8.010 1.00 100.66 179 CYS A CA 1
ATOM 608 C C . CYS A 1 102 ? 17.505 -13.048 6.922 1.00 103.74 179 CYS A C 1
ATOM 609 O O . CYS A 1 102 ? 18.734 -12.989 6.957 1.00 104.10 179 CYS A O 1
ATOM 612 N N . THR A 1 103 ? 16.849 -13.724 5.973 1.00 99.66 180 THR A N 1
ATOM 613 C CA . THR A 1 103 ? 17.564 -14.468 4.937 1.00 102.04 180 THR A CA 1
ATOM 614 C C . THR A 1 103 ? 18.313 -13.564 3.936 1.00 106.54 180 THR A C 1
ATOM 615 O O . THR A 1 103 ? 19.242 -14.031 3.279 1.00 109.51 180 THR A O 1
ATOM 619 N N . GLY A 1 104 ? 17.901 -12.302 3.828 1.00 99.73 181 GLY A N 1
ATOM 620 C CA . GLY A 1 104 ? 18.472 -11.353 2.880 1.00 98.19 181 GLY A CA 1
ATOM 621 C C . GLY A 1 104 ? 19.453 -10.345 3.442 1.00 100.63 181 GLY A C 1
ATOM 622 O O . GLY A 1 104 ? 20.396 -9.952 2.752 1.00 101.46 181 GLY A O 1
ATOM 623 N N . LEU A 1 105 ? 19.224 -9.871 4.665 1.00 95.25 182 LEU A N 1
ATOM 624 C CA . LEU A 1 105 ? 20.121 -8.877 5.245 1.00 94.50 182 LEU A CA 1
ATOM 625 C C . LEU A 1 105 ? 20.748 -9.331 6.545 1.00 101.19 182 LEU A C 1
ATOM 626 O O . LEU A 1 105 ? 21.721 -8.727 6.995 1.00 101.39 182 LEU A O 1
ATOM 631 N N . GLY A 1 106 ? 20.198 -10.398 7.121 1.00 99.28 183 GLY A N 1
ATOM 632 C CA . GLY A 1 106 ? 20.651 -10.963 8.383 1.00 99.56 183 GLY A CA 1
ATOM 633 C C . GLY A 1 106 ? 20.149 -10.202 9.586 1.00 100.99 183 GLY A C 1
ATOM 634 O O . GLY A 1 106 ? 20.808 -10.199 10.628 1.00 101.66 183 GLY A O 1
ATOM 635 N N . ILE A 1 107 ? 18.986 -9.536 9.460 1.00 93.86 184 ILE A N 1
ATOM 636 C CA . ILE A 1 107 ? 18.460 -8.796 10.593 1.00 90.66 184 ILE A CA 1
ATOM 637 C C . ILE A 1 107 ? 17.421 -9.663 11.347 1.00 92.73 184 ILE A C 1
ATOM 638 O O . ILE A 1 107 ? 16.318 -9.905 10.845 1.00 91.40 184 ILE A O 1
ATOM 643 N N . PRO A 1 108 ? 17.785 -10.168 12.551 1.00 89.22 185 PRO A N 1
ATOM 644 C CA . PRO A 1 108 ? 16.830 -10.967 13.332 1.00 89.39 185 PRO A CA 1
ATOM 645 C C . PRO A 1 108 ? 15.908 -10.067 14.162 1.00 90.50 185 PRO A C 1
ATOM 646 O O . PRO A 1 108 ? 16.326 -9.479 15.163 1.00 89.82 185 PRO A O 1
ATOM 650 N N . THR A 1 109 ? 14.652 -9.951 13.725 1.00 84.78 186 THR A N 1
ATOM 651 C CA . THR A 1 109 ? 13.636 -9.130 14.370 1.00 82.23 186 THR A CA 1
ATOM 652 C C . THR A 1 109 ? 13.229 -9.697 15.744 1.00 88.16 186 THR A C 1
ATOM 653 O O . THR A 1 109 ? 12.822 -10.849 15.857 1.00 88.50 186 THR A O 1
ATOM 657 N N . THR A 1 110 ? 13.341 -8.860 16.776 1.00 85.39 187 THR A N 1
ATOM 658 C CA . THR A 1 110 ? 13.010 -9.185 18.162 1.00 86.48 187 THR A CA 1
ATOM 659 C C . THR A 1 110 ? 11.564 -8.751 18.480 1.00 89.09 187 THR A C 1
ATOM 660 O O . THR A 1 110 ? 10.840 -9.478 19.164 1.00 89.19 187 THR A O 1
ATOM 664 N N . HIS A 1 111 ? 11.139 -7.589 17.941 1.00 83.40 188 HIS A N 1
ATOM 665 C CA . HIS A 1 111 ? 9.801 -7.034 18.147 1.00 81.81 188 HIS A CA 1
ATOM 666 C C . HIS A 1 111 ? 9.240 -6.464 16.841 1.00 85.05 188 HIS A C 1
ATOM 667 O O . HIS A 1 111 ? 10.008 -6.122 15.943 1.00 85.19 188 HIS A O 1
ATOM 674 N N . LEU A 1 112 ? 7.911 -6.346 16.734 1.00 79.37 189 LEU A N 1
ATOM 675 C CA . LEU A 1 112 ? 7.302 -5.847 15.509 1.00 77.84 189 LEU A CA 1
ATOM 676 C C . LEU A 1 112 ? 6.185 -4.844 15.764 1.00 81.56 189 LEU A C 1
ATOM 677 O O . LEU A 1 112 ? 5.234 -5.144 16.500 1.00 82.66 189 LEU A O 1
ATOM 682 N N . VAL A 1 113 ? 6.289 -3.668 15.100 1.00 74.37 190 VAL A N 1
ATOM 683 C CA . VAL A 1 113 ? 5.292 -2.600 15.118 1.00 72.81 190 VAL A CA 1
ATOM 684 C C . VAL A 1 113 ? 4.828 -2.342 13.678 1.00 76.31 190 VAL A C 1
ATOM 685 O O . VAL A 1 113 ? 5.656 -2.167 12.776 1.00 75.30 190 VAL A O 1
ATOM 689 N N . THR A 1 114 ? 3.508 -2.342 13.471 1.00 73.32 191 THR A N 1
ATOM 690 C CA . THR A 1 114 ? 2.881 -2.115 12.172 1.00 74.08 191 THR A CA 1
ATOM 691 C C . THR A 1 114 ? 1.906 -0.948 12.273 1.00 80.97 191 THR A C 1
ATOM 692 O O . THR A 1 114 ? 1.133 -0.861 13.225 1.00 81.42 191 THR A O 1
ATOM 696 N N . ILE A 1 115 ? 2.007 -0.008 11.337 1.00 79.40 192 ILE A N 1
ATOM 697 C CA . ILE A 1 115 ? 1.181 1.195 11.335 1.00 79.79 192 ILE A CA 1
ATOM 698 C C . ILE A 1 115 ? 0.621 1.382 9.934 1.00 82.48 192 ILE A C 1
ATOM 699 O O . ILE A 1 115 ? 1.384 1.435 8.967 1.00 80.36 192 ILE A O 1
ATOM 704 N N . ASP A 1 116 ? -0.702 1.494 9.824 1.00 80.31 193 ASP A N 1
ATOM 705 C CA . ASP A 1 116 ? -1.334 1.742 8.537 1.00 80.89 193 ASP A CA 1
ATOM 706 C C . ASP A 1 116 ? -1.435 3.261 8.249 1.00 83.81 193 ASP A C 1
ATOM 707 O O . ASP A 1 116 ? -1.003 4.068 9.075 1.00 81.99 193 ASP A O 1
ATOM 712 N N . MET A 1 117 ? -1.988 3.641 7.093 1.00 82.18 194 MET A N 1
ATOM 713 C CA . MET A 1 117 ? -2.127 5.039 6.672 1.00 83.05 194 MET A CA 1
ATOM 714 C C . MET A 1 117 ? -2.947 5.895 7.655 1.00 84.59 194 MET A C 1
ATOM 715 O O . MET A 1 117 ? -2.477 6.942 8.097 1.00 82.20 194 MET A O 1
ATOM 720 N N . ALA A 1 118 ? -4.157 5.439 8.010 1.00 82.33 195 ALA A N 1
ATOM 721 C CA . ALA A 1 118 ? -5.027 6.135 8.951 1.00 82.44 195 ALA A CA 1
ATOM 722 C C . ALA A 1 118 ? -4.395 6.167 10.364 1.00 87.32 195 ALA A C 1
ATOM 723 O O . ALA A 1 118 ? -4.492 7.183 11.057 1.00 87.05 195 ALA A O 1
ATOM 725 N N . GLN A 1 119 ? -3.704 5.076 10.756 1.00 82.26 196 GLN A N 1
ATOM 726 C CA . GLN A 1 119 ? -3.011 4.977 12.040 1.00 80.60 196 GLN A CA 1
ATOM 727 C C . GLN A 1 119 ? -1.881 6.007 12.105 1.00 81.89 196 GLN A C 1
ATOM 728 O O . GLN A 1 119 ? -1.824 6.778 13.059 1.00 80.42 196 GLN A O 1
ATOM 734 N N . PHE A 1 120 ? -1.065 6.097 11.042 1.00 78.30 197 PHE A N 1
ATOM 735 C CA . PHE A 1 120 ? 0.019 7.078 10.929 1.00 77.39 197 PHE A CA 1
ATOM 736 C C . PHE A 1 120 ? -0.497 8.511 11.032 1.00 78.54 197 PHE A C 1
ATOM 737 O O . PHE A 1 120 ? 0.022 9.282 11.836 1.00 78.50 197 PHE A O 1
ATOM 745 N N . ALA A 1 121 ? -1.541 8.857 10.258 1.00 73.71 198 ALA A N 1
ATOM 746 C CA . ALA A 1 121 ? -2.129 10.205 10.284 1.00 72.98 198 ALA A CA 1
ATOM 747 C C . ALA A 1 121 ? -2.730 10.584 11.651 1.00 73.17 198 ALA A C 1
ATOM 748 O O . ALA A 1 121 ? -2.592 11.736 12.070 1.00 69.79 198 ALA A O 1
ATOM 750 N N . THR A 1 122 ? -3.360 9.605 12.354 1.00 70.85 199 THR A N 1
ATOM 751 C CA . THR A 1 122 ? -3.936 9.787 13.697 1.00 71.79 199 THR A CA 1
ATOM 752 C C . THR A 1 122 ? -2.813 10.081 14.710 1.00 76.30 199 THR A C 1
ATOM 753 O O . THR A 1 122 ? -2.908 11.040 15.477 1.00 75.01 199 THR A O 1
ATOM 757 N N . ILE A 1 123 ? -1.739 9.268 14.672 1.00 74.53 200 ILE A N 1
ATOM 758 C CA . ILE A 1 123 ? -0.568 9.389 15.539 1.00 74.88 200 ILE A CA 1
ATOM 759 C C . ILE A 1 123 ? 0.096 10.764 15.366 1.00 80.85 200 ILE A C 1
ATOM 760 O O . ILE A 1 123 ? 0.405 11.425 16.356 1.00 83.22 200 ILE A O 1
ATOM 765 N N . ILE A 1 124 ? 0.273 11.204 14.121 1.00 75.28 201 ILE A N 1
ATOM 766 C CA . ILE A 1 124 ? 0.915 12.480 13.832 1.00 73.61 201 ILE A CA 1
ATOM 767 C C . ILE A 1 124 ? 0.054 13.638 14.282 1.00 78.49 201 ILE A C 1
ATOM 768 O O . ILE A 1 124 ? 0.581 14.606 14.826 1.00 78.32 201 ILE A O 1
ATOM 773 N N . ASP A 1 125 ? -1.270 13.528 14.106 1.00 76.99 202 ASP A N 1
ATOM 774 C CA . ASP A 1 125 ? -2.177 14.581 14.547 1.00 78.30 202 ASP A CA 1
ATOM 775 C C . ASP A 1 125 ? -2.331 14.609 16.069 1.00 85.21 202 ASP A C 1
ATOM 776 O O . ASP A 1 125 ? -2.590 15.673 16.628 1.00 86.94 202 ASP A O 1
ATOM 781 N N . SER A 1 126 ? -2.064 13.469 16.742 1.00 81.12 203 SER A N 1
ATOM 782 C CA . SER A 1 126 ? -2.032 13.378 18.199 1.00 81.53 203 SER A CA 1
ATOM 783 C C . SER A 1 126 ? -0.765 14.046 18.761 1.00 86.43 203 SER A C 1
ATOM 784 O O . SER A 1 126 ? -0.731 14.410 19.938 1.00 88.14 203 SER A O 1
ATOM 787 N N . LEU A 1 127 ? 0.280 14.177 17.929 1.00 81.17 204 LEU A N 1
ATOM 788 C CA . LEU A 1 127 ? 1.529 14.853 18.282 1.00 80.97 204 LEU A CA 1
ATOM 789 C C . LEU A 1 127 ? 1.405 16.337 17.968 1.00 86.22 204 LEU A C 1
ATOM 790 O O . LEU A 1 127 ? 2.311 17.112 18.276 1.00 88.23 204 LEU A O 1
ATOM 795 N N . GLY A 1 128 ? 0.314 16.710 17.312 1.00 81.51 205 GLY A N 1
ATOM 796 C CA . GLY A 1 128 ? 0.093 18.078 16.868 1.00 82.15 205 GLY A CA 1
ATOM 797 C C . GLY A 1 128 ? 0.867 18.393 15.602 1.00 85.08 205 GLY A C 1
ATOM 798 O O . GLY A 1 128 ? 1.224 19.550 15.356 1.00 85.43 205 GLY A O 1
ATOM 799 N N . GLY A 1 129 ? 1.120 17.361 14.797 1.00 78.89 206 GLY A N 1
ATOM 800 C CA . GLY A 1 129 ? 1.863 17.500 13.555 1.00 77.53 206 GLY A CA 1
ATOM 801 C C . GLY A 1 129 ? 3.366 17.508 13.756 1.00 81.53 206 GLY A C 1
ATOM 802 O O . GLY A 1 129 ? 3.860 17.488 14.888 1.00 83.49 206 GLY A O 1
ATOM 803 N N . ILE A 1 130 ? 4.101 17.522 12.657 1.00 75.05 207 ILE A N 1
ATOM 804 C CA . ILE A 1 130 ? 5.553 17.490 12.686 1.00 74.55 207 ILE A CA 1
ATOM 805 C C . ILE A 1 130 ? 6.100 18.666 11.907 1.00 80.50 207 ILE A C 1
ATOM 806 O O . ILE A 1 130 ? 5.495 19.068 10.913 1.00 80.20 207 ILE A O 1
ATOM 811 N N . GLU A 1 131 ? 7.229 19.222 12.345 1.00 78.10 208 GLU A N 1
ATOM 812 C CA . GLU A 1 131 ? 7.842 20.333 11.628 1.00 79.15 208 GLU A CA 1
ATOM 813 C C . GLU A 1 131 ? 8.856 19.782 10.647 1.00 84.27 208 GLU A C 1
ATOM 814 O O . GLU A 1 131 ? 9.810 19.115 11.045 1.00 84.09 208 GLU A O 1
ATOM 816 N N . VAL A 1 132 ? 8.608 19.997 9.358 1.00 82.16 209 VAL A N 1
ATOM 817 C CA . VAL A 1 132 ? 9.471 19.505 8.297 1.00 82.66 209 VAL A CA 1
ATOM 818 C C . VAL A 1 132 ? 9.843 20.670 7.384 1.00 91.98 209 VAL A C 1
ATOM 819 O O . VAL A 1 132 ? 8.975 21.463 7.020 1.00 93.83 209 VAL A O 1
ATOM 823 N N . ASP A 1 133 ? 11.140 20.805 7.054 1.00 89.84 210 ASP A N 1
ATOM 824 C CA . ASP A 1 133 ? 11.589 21.857 6.153 1.00 90.28 210 ASP A CA 1
ATOM 825 C C . ASP A 1 133 ? 11.313 21.424 4.719 1.00 90.44 210 ASP A C 1
ATOM 826 O O . ASP A 1 133 ? 11.605 20.281 4.348 1.00 88.24 210 ASP A O 1
ATOM 831 N N . VAL A 1 134 ? 10.661 22.300 3.943 1.00 86.39 211 VAL A N 1
ATOM 832 C CA . VAL A 1 134 ? 10.343 22.018 2.541 1.00 84.85 211 VAL A CA 1
ATOM 833 C C . VAL A 1 134 ? 11.297 22.849 1.694 1.00 86.89 211 VAL A C 1
ATOM 834 O O . VAL A 1 134 ? 11.353 24.063 1.878 1.00 85.12 211 VAL A O 1
ATOM 836 N N . PRO A 1 135 ? 12.149 22.211 0.861 1.00 84.52 212 PRO A N 1
ATOM 837 C CA . PRO A 1 135 ? 13.156 22.984 0.117 1.00 86.22 212 PRO A CA 1
ATOM 838 C C . PRO A 1 135 ? 12.606 23.823 -1.024 1.00 89.99 212 PRO A C 1
ATOM 839 O O . PRO A 1 135 ? 13.259 24.778 -1.439 1.00 91.78 212 PRO A O 1
ATOM 843 N N . GLU A 1 136 ? 11.439 23.445 -1.555 1.00 84.82 213 GLU A N 1
ATOM 844 C CA . GLU A 1 136 ? 10.837 24.085 -2.728 1.00 84.17 213 GLU A CA 1
ATOM 845 C C . GLU A 1 136 ? 9.370 23.694 -2.807 1.00 81.40 213 GLU A C 1
ATOM 846 O O . GLU A 1 136 ? 9.047 22.608 -2.343 1.00 78.79 213 GLU A O 1
ATOM 852 N N . PRO A 1 137 ? 8.492 24.445 -3.513 1.00 76.21 214 PRO A N 1
ATOM 853 C CA . PRO A 1 137 ? 7.106 23.975 -3.668 1.00 75.22 214 PRO A CA 1
ATOM 854 C C . PRO A 1 137 ? 7.054 22.606 -4.348 1.00 80.44 214 PRO A C 1
ATOM 855 O O . PRO A 1 137 ? 7.778 22.372 -5.314 1.00 82.02 214 PRO A O 1
ATOM 859 N N . VAL A 1 138 ? 6.294 21.671 -3.766 1.00 75.84 215 VAL A N 1
ATOM 860 C CA . VAL A 1 138 ? 6.127 20.304 -4.265 1.00 74.22 215 VAL A CA 1
ATOM 861 C C . VAL A 1 138 ? 4.654 20.017 -4.414 1.00 79.86 215 VAL A C 1
ATOM 862 O O . VAL A 1 138 ? 3.864 20.452 -3.588 1.00 79.54 215 VAL A O 1
ATOM 866 N N . ARG A 1 139 ? 4.306 19.146 -5.350 1.00 79.86 216 ARG A N 1
ATOM 867 C CA . ARG A 1 139 ? 2.935 18.660 -5.494 1.00 81.81 216 ARG A CA 1
ATOM 868 C C . ARG A 1 139 ? 2.940 17.211 -5.970 1.00 89.92 216 ARG A C 1
ATOM 869 O O . ARG A 1 139 ? 3.955 16.719 -6.480 1.00 89.76 216 ARG A O 1
ATOM 877 N N . ASP A 1 140 ? 1.813 16.530 -5.781 1.00 88.83 217 ASP A N 1
ATOM 878 C CA . ASP A 1 140 ? 1.613 15.152 -6.203 1.00 89.86 217 ASP A CA 1
ATOM 879 C C . ASP A 1 140 ? 0.120 14.926 -6.325 1.00 97.07 217 ASP A C 1
ATOM 880 O O . ASP A 1 140 ? -0.598 15.018 -5.329 1.00 96.73 217 ASP A O 1
ATOM 885 N N . ALA A 1 141 ? -0.355 14.693 -7.556 1.00 97.41 218 ALA A N 1
ATOM 886 C CA . ALA A 1 141 ? -1.768 14.446 -7.845 1.00 99.11 218 ALA A CA 1
ATOM 887 C C . ALA A 1 141 ? -2.237 13.133 -7.204 1.00 104.87 218 ALA A C 1
ATOM 888 O O . ALA A 1 141 ? -3.352 13.064 -6.677 1.00 105.06 218 ALA A O 1
ATOM 890 N N . TYR A 1 142 ? -1.357 12.107 -7.221 1.00 101.62 219 TYR A N 1
ATOM 891 C CA . TYR A 1 142 ? -1.628 10.778 -6.670 1.00 101.31 219 TYR A CA 1
ATOM 892 C C . TYR A 1 142 ? -1.817 10.782 -5.149 1.00 103.40 219 TYR A C 1
ATOM 893 O O . TYR A 1 142 ? -2.867 10.344 -4.681 1.00 105.06 219 TYR A O 1
ATOM 895 N N . THR A 1 143 ? -0.837 11.300 -4.382 1.00 96.19 220 THR A N 1
ATOM 896 C CA . THR A 1 143 ? -0.928 11.315 -2.913 1.00 94.86 220 THR A CA 1
ATOM 897 C C . THR A 1 143 ? -1.726 12.512 -2.358 1.00 97.34 220 THR A C 1
ATOM 898 O O . THR A 1 143 ? -2.145 12.484 -1.195 1.00 96.00 220 THR A O 1
ATOM 902 N N . GLY A 1 144 ? -1.924 13.536 -3.191 1.00 93.41 221 GLY A N 1
ATOM 903 C CA . GLY A 1 144 ? -2.643 14.751 -2.820 1.00 92.78 221 GLY A CA 1
ATOM 904 C C . GLY A 1 144 ? -1.769 15.757 -2.090 1.00 93.46 221 GLY A C 1
ATOM 905 O O . GLY A 1 144 ? -2.274 16.545 -1.287 1.00 94.44 221 GLY A O 1
ATOM 906 N N . LEU A 1 145 ? -0.446 15.724 -2.348 1.00 84.84 222 LEU A N 1
ATOM 907 C CA . LEU A 1 145 ? 0.523 16.629 -1.729 1.00 82.64 222 LEU A CA 1
ATOM 908 C C . LEU A 1 145 ? 0.563 17.963 -2.476 1.00 85.61 222 LEU A C 1
ATOM 909 O O . LEU A 1 145 ? 0.655 17.985 -3.703 1.00 85.96 222 LEU A O 1
ATOM 914 N N . ASN A 1 146 ? 0.468 19.072 -1.741 1.00 80.43 223 ASN A N 1
ATOM 915 C CA . ASN A 1 146 ? 0.593 20.395 -2.325 1.00 80.41 223 ASN A CA 1
ATOM 916 C C . ASN A 1 146 ? 1.203 21.357 -1.323 1.00 82.29 223 ASN A C 1
ATOM 917 O O . ASN A 1 146 ? 0.506 21.869 -0.450 1.00 82.58 223 ASN A O 1
ATOM 922 N N . LEU A 1 147 ? 2.519 21.573 -1.430 1.00 77.13 224 LEU A N 1
ATOM 923 C CA . LEU A 1 147 ? 3.234 22.500 -0.561 1.00 76.95 224 LEU A CA 1
ATOM 924 C C . LEU A 1 147 ? 3.603 23.711 -1.396 1.00 82.87 224 LEU A C 1
ATOM 925 O O . LEU A 1 147 ? 4.444 23.608 -2.286 1.00 83.59 224 LEU A O 1
ATOM 930 N N . SER A 1 148 ? 2.885 24.829 -1.192 1.00 80.19 225 SER A N 1
ATOM 931 C CA . SER A 1 148 ? 3.012 26.018 -2.034 1.00 81.03 225 SER A CA 1
ATOM 932 C C . SER A 1 148 ? 4.278 26.853 -1.784 1.00 85.52 225 SER A C 1
ATOM 933 O O . SER A 1 148 ? 4.658 27.641 -2.657 1.00 82.62 225 SER A O 1
ATOM 936 N N . SER A 1 149 ? 4.954 26.658 -0.632 1.00 84.42 226 SER A N 1
ATOM 937 C CA . SER A 1 149 ? 6.150 27.443 -0.312 1.00 86.00 226 SER A CA 1
ATOM 938 C C . SER A 1 149 ? 7.223 26.664 0.426 1.00 90.01 226 SER A C 1
ATOM 939 O O . SER A 1 149 ? 6.929 25.682 1.102 1.00 87.58 226 SER A O 1
ATOM 942 N N . ALA A 1 150 ? 8.472 27.124 0.311 1.00 88.97 227 ALA A N 1
ATOM 943 C CA . ALA A 1 150 ? 9.601 26.515 1.009 1.00 88.79 227 ALA A CA 1
ATOM 944 C C . ALA A 1 150 ? 9.655 27.001 2.473 1.00 94.06 227 ALA A C 1
ATOM 945 O O . ALA A 1 150 ? 9.092 28.053 2.785 1.00 95.00 227 ALA A O 1
ATOM 947 N N . GLY A 1 151 ? 10.309 26.222 3.343 1.00 89.71 228 GLY A N 1
ATOM 948 C CA . GLY A 1 151 ? 10.506 26.563 4.751 1.00 90.60 228 GLY A CA 1
ATOM 949 C C . GLY A 1 151 ? 9.941 25.579 5.758 1.00 95.07 228 GLY A C 1
ATOM 950 O O . GLY A 1 151 ? 9.592 24.449 5.404 1.00 94.04 228 GLY A O 1
ATOM 951 N N . ARG A 1 152 ? 9.867 25.995 7.037 1.00 93.25 229 ARG A N 1
ATOM 952 C CA . ARG A 1 152 ? 9.276 25.180 8.107 1.00 92.92 229 ARG A CA 1
ATOM 953 C C . ARG A 1 152 ? 7.781 25.094 7.808 1.00 96.98 229 ARG A C 1
ATOM 954 O O . ARG A 1 152 ? 7.204 26.083 7.356 1.00 98.43 229 ARG A O 1
ATOM 956 N N . HIS A 1 153 ? 7.172 23.918 7.944 1.00 92.57 230 HIS A N 1
ATOM 957 C CA . HIS A 1 153 ? 5.805 23.817 7.467 1.00 93.08 230 HIS A CA 1
ATOM 958 C C . HIS A 1 153 ? 4.758 23.290 8.439 1.00 97.69 230 HIS A C 1
ATOM 959 O O . HIS A 1 153 ? 3.573 23.561 8.209 1.00 100.84 230 HIS A O 1
ATOM 966 N N . ARG A 1 154 ? 5.147 22.561 9.501 1.00 89.63 231 ARG A N 1
ATOM 967 C CA . ARG A 1 154 ? 4.167 21.950 10.420 1.00 88.27 231 ARG A CA 1
ATOM 968 C C . ARG A 1 154 ? 3.107 21.156 9.623 1.00 86.28 231 ARG A C 1
ATOM 969 O O . ARG A 1 154 ? 2.021 21.657 9.329 1.00 85.03 231 ARG A O 1
ATOM 977 N N . LEU A 1 155 ? 3.494 19.958 9.192 1.00 79.55 232 LEU A N 1
ATOM 978 C CA . LEU A 1 155 ? 2.673 19.077 8.386 1.00 78.81 232 LEU A CA 1
ATOM 979 C C . LEU A 1 155 ? 1.669 18.332 9.242 1.00 82.67 232 LEU A C 1
ATOM 980 O O . LEU A 1 155 ? 2.005 17.836 10.311 1.00 82.39 232 LEU A O 1
ATOM 985 N N . SER A 1 156 ? 0.437 18.233 8.763 1.00 80.23 233 SER A N 1
ATOM 986 C CA . SER A 1 156 ? -0.597 17.464 9.442 1.00 80.22 233 SER A CA 1
ATOM 987 C C . SER A 1 156 ? -0.291 15.986 9.177 1.00 85.26 233 SER A C 1
ATOM 988 O O . SER A 1 156 ? 0.688 15.678 8.488 1.00 85.02 233 SER A O 1
ATOM 991 N N . GLY A 1 157 ? -1.121 15.093 9.700 1.00 82.30 234 GLY A N 1
ATOM 992 C CA . GLY A 1 157 ? -0.978 13.669 9.433 1.00 82.33 234 GLY A CA 1
ATOM 993 C C . GLY A 1 157 ? -1.067 13.347 7.949 1.00 86.55 234 GLY A C 1
ATOM 994 O O . GLY A 1 157 ? -0.181 12.680 7.406 1.00 86.33 234 GLY A O 1
ATOM 995 N N . ILE A 1 158 ? -2.108 13.878 7.270 1.00 81.67 235 ILE A N 1
ATOM 996 C CA . ILE A 1 158 ? -2.353 13.651 5.842 1.00 80.09 235 ILE A CA 1
ATOM 997 C C . ILE A 1 158 ? -1.244 14.224 4.948 1.00 81.51 235 ILE A C 1
ATOM 998 O O . ILE A 1 158 ? -0.919 13.613 3.930 1.00 80.62 235 ILE A O 1
ATOM 1003 N N . ASP A 1 159 ? -0.673 15.380 5.328 1.00 77.02 236 ASP A N 1
ATOM 1004 C CA . ASP A 1 159 ? 0.428 16.020 4.608 1.00 76.45 236 ASP A CA 1
ATOM 1005 C C . ASP A 1 159 ? 1.663 15.154 4.689 1.00 77.67 236 ASP A C 1
ATOM 1006 O O . ASP A 1 159 ? 2.235 14.827 3.656 1.00 76.17 236 ASP A O 1
ATOM 1011 N N . ALA A 1 160 ? 2.036 14.728 5.912 1.00 75.52 237 ALA A N 1
ATOM 1012 C CA . ALA A 1 160 ? 3.194 13.870 6.179 1.00 75.16 237 ALA A CA 1
ATOM 1013 C C . ALA A 1 160 ? 3.090 12.527 5.447 1.00 82.49 237 ALA A C 1
ATOM 1014 O O . ALA A 1 160 ? 4.084 12.035 4.896 1.00 81.49 237 ALA A O 1
ATOM 1016 N N . LEU A 1 161 ? 1.874 11.965 5.406 1.00 82.05 238 LEU A N 1
ATOM 1017 C CA . LEU A 1 161 ? 1.587 10.713 4.713 1.00 83.59 238 LEU A CA 1
ATOM 1018 C C . LEU A 1 161 ? 1.746 10.889 3.201 1.00 86.02 238 LEU A C 1
ATOM 1019 O O . LEU A 1 161 ? 2.320 10.023 2.548 1.00 86.04 238 LEU A O 1
ATOM 1024 N N . ALA A 1 162 ? 1.283 12.031 2.661 1.00 80.39 239 ALA A N 1
ATOM 1025 C CA . ALA A 1 162 ? 1.414 12.361 1.245 1.00 79.43 239 ALA A CA 1
ATOM 1026 C C . ALA A 1 162 ? 2.892 12.550 0.859 1.00 82.31 239 ALA A C 1
ATOM 1027 O O . ALA A 1 162 ? 3.290 12.181 -0.241 1.00 81.66 239 ALA A O 1
ATOM 1029 N N . LEU A 1 163 ? 3.698 13.099 1.779 1.00 78.75 240 LEU A N 1
ATOM 1030 C CA . LEU A 1 163 ? 5.126 13.337 1.586 1.00 79.03 240 LEU A CA 1
ATOM 1031 C C . LEU A 1 163 ? 5.921 12.021 1.527 1.00 88.12 240 LEU A C 1
ATOM 1032 O O . LEU A 1 163 ? 6.738 11.844 0.618 1.00 88.15 240 LEU A O 1
ATOM 1037 N N . VAL A 1 164 ? 5.672 11.098 2.476 1.00 87.18 241 VAL A N 1
ATOM 1038 C CA . VAL A 1 164 ? 6.356 9.809 2.490 1.00 88.44 241 VAL A CA 1
ATOM 1039 C C . VAL A 1 164 ? 5.882 8.911 1.332 1.00 96.07 241 VAL A C 1
ATOM 1040 O O . VAL A 1 164 ? 6.684 8.164 0.776 1.00 97.58 241 VAL A O 1
ATOM 1044 N N . ARG A 1 165 ? 4.603 9.018 0.944 1.00 93.35 242 ARG A N 1
ATOM 1045 C CA . ARG A 1 165 ? 4.023 8.214 -0.133 1.00 94.43 242 ARG A CA 1
ATOM 1046 C C . ARG A 1 165 ? 4.332 8.760 -1.523 1.00 99.31 242 ARG A C 1
ATOM 1047 O O . ARG A 1 165 ? 4.083 8.059 -2.499 1.00 99.34 242 ARG A O 1
ATOM 1055 N N . SER A 1 166 ? 4.758 10.033 -1.622 1.00 97.35 243 SER A N 1
ATOM 1056 C CA . SER A 1 166 ? 5.016 10.742 -2.883 1.00 98.17 243 SER A CA 1
ATOM 1057 C C . SER A 1 166 ? 5.727 9.879 -3.941 1.00 105.05 243 SER A C 1
ATOM 1058 O O . SER A 1 166 ? 6.955 9.789 -3.956 1.00 103.93 243 SER A O 1
ATOM 1061 N N . ARG A 1 167 ? 4.929 9.219 -4.803 1.00 105.58 244 ARG A N 1
ATOM 1062 C CA . ARG A 1 167 ? 5.413 8.313 -5.848 1.00 107.36 244 ARG A CA 1
ATOM 1063 C C . ARG A 1 167 ? 5.978 9.086 -7.034 1.00 113.30 244 ARG A C 1
ATOM 1064 O O . ARG A 1 167 ? 7.091 8.799 -7.478 1.00 114.29 244 ARG A O 1
ATOM 1066 N N . HIS A 1 168 ? 5.227 10.078 -7.528 1.00 109.87 245 HIS A N 1
ATOM 1067 C CA . HIS A 1 168 ? 5.665 10.922 -8.635 1.00 110.16 245 HIS A CA 1
ATOM 1068 C C . HIS A 1 168 ? 5.592 12.404 -8.232 1.00 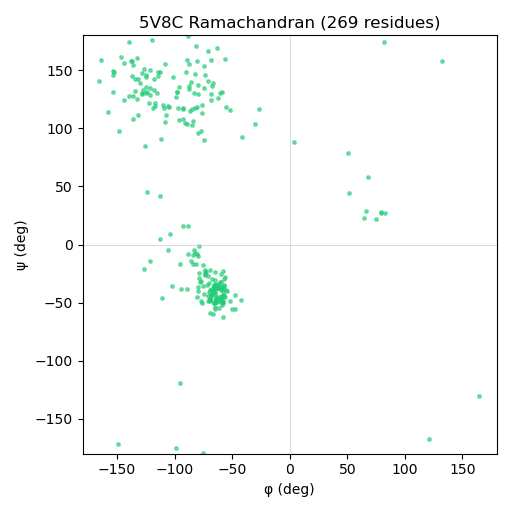108.26 245 HIS A C 1
ATOM 1069 O O . HIS A 1 168 ? 4.576 13.070 -8.461 1.00 107.89 245 HIS A O 1
ATOM 1076 N N . PRO A 1 169 ? 6.641 12.923 -7.564 1.00 100.48 246 PRO A N 1
ATOM 1077 C CA . PRO A 1 169 ? 6.606 14.331 -7.141 1.00 98.34 246 PRO A CA 1
ATOM 1078 C C . PRO A 1 169 ? 6.861 15.322 -8.273 1.00 97.81 246 PRO A C 1
ATOM 1079 O O . PRO A 1 169 ? 7.917 15.286 -8.912 1.00 99.69 246 PRO A O 1
ATOM 1083 N N . GLU A 1 170 ? 5.886 16.204 -8.526 1.00 89.06 247 GLU A N 1
ATOM 1084 C CA . GLU A 1 170 ? 6.023 17.256 -9.531 1.00 87.32 247 GLU A CA 1
ATOM 1085 C C . GLU A 1 170 ? 6.711 18.441 -8.881 1.00 86.74 247 GLU A C 1
ATOM 1086 O O . GLU A 1 170 ? 6.440 18.765 -7.720 1.00 85.65 247 GLU A O 1
ATOM 1092 N N . ILE A 1 171 ? 7.614 19.080 -9.620 1.00 81.06 248 ILE A N 1
ATOM 1093 C CA . ILE A 1 171 ? 8.362 20.210 -9.097 1.00 79.81 248 ILE A CA 1
ATOM 1094 C C . ILE A 1 171 ? 8.362 21.375 -10.098 1.00 84.35 248 ILE A C 1
ATOM 1095 O O . ILE A 1 171 ? 8.023 21.178 -11.262 1.00 83.02 248 ILE A O 1
ATOM 1100 N N . LEU A 1 172 ? 8.655 22.596 -9.628 1.00 82.11 249 LEU A N 1
ATOM 1101 C CA . LEU A 1 172 ? 8.605 23.770 -10.488 1.00 83.82 249 LEU A CA 1
ATOM 1102 C C . LEU A 1 172 ? 9.968 24.052 -11.147 1.00 89.93 249 LEU A C 1
ATOM 1103 O O . LEU A 1 172 ? 10.923 24.485 -10.483 1.00 90.47 249 LEU A O 1
ATOM 1108 N N . ARG A 1 173 ? 10.073 23.730 -12.442 1.00 85.62 250 ARG A N 1
ATOM 1109 C CA . ARG A 1 173 ? 11.289 23.979 -13.220 1.00 85.96 250 ARG A CA 1
ATOM 1110 C C . ARG A 1 173 ? 10.931 24.737 -14.494 1.00 90.01 250 ARG A C 1
ATOM 1111 O O . ARG A 1 173 ? 9.976 24.366 -15.183 1.00 89.63 250 ARG A O 1
ATOM 1119 N N . ASP A 1 174 ? 11.640 25.844 -14.757 1.00 87.19 251 ASP A N 1
ATOM 1120 C CA . ASP A 1 174 ? 11.398 26.712 -15.908 1.00 88.98 251 ASP A CA 1
ATOM 1121 C C . ASP A 1 174 ? 9.908 27.120 -15.990 1.00 93.29 251 ASP A C 1
ATOM 1122 O O . ASP A 1 174 ? 9.281 27.027 -17.050 1.00 94.00 251 ASP A O 1
ATOM 1127 N N . GLY A 1 175 ? 9.344 27.491 -14.842 1.00 88.83 252 GLY A N 1
ATOM 1128 C CA . GLY A 1 175 ? 7.944 27.899 -14.719 1.00 88.55 252 GLY A CA 1
ATOM 1129 C C . GLY A 1 175 ? 6.905 26.830 -15.012 1.00 89.00 252 GLY A C 1
ATOM 1130 O O . GLY A 1 175 ? 5.763 27.155 -15.347 1.00 87.96 252 GLY A O 1
ATOM 1131 N N . ARG A 1 176 ? 7.287 25.549 -14.891 1.00 83.87 253 ARG A N 1
ATOM 1132 C CA . ARG A 1 176 ? 6.414 24.427 -15.229 1.00 83.03 253 ARG A CA 1
ATOM 1133 C C . ARG A 1 176 ? 6.475 23.308 -14.219 1.00 87.35 253 ARG A C 1
ATOM 1134 O O . ARG A 1 176 ? 7.541 22.989 -13.701 1.00 88.33 253 ARG A O 1
ATOM 1142 N N . TRP A 1 177 ? 5.346 22.657 -13.993 1.00 85.48 254 TRP A N 1
ATOM 1143 C CA . TRP A 1 177 ? 5.286 21.489 -13.121 1.00 84.93 254 TRP A CA 1
ATOM 1144 C C . TRP A 1 177 ? 5.869 20.290 -13.875 1.00 93.82 254 TRP A C 1
ATOM 1145 O O . TRP A 1 177 ? 5.350 19.877 -14.919 1.00 95.23 254 TRP A O 1
ATOM 1156 N N . VAL A 1 178 ? 7.007 19.800 -13.385 1.00 91.10 255 VAL A N 1
ATOM 1157 C CA . VAL A 1 178 ? 7.783 18.769 -14.044 1.00 91.70 255 VAL A CA 1
ATOM 1158 C C . VAL A 1 178 ? 8.044 17.554 -13.140 1.00 98.87 255 VAL A C 1
ATOM 1159 O O . VAL A 1 178 ? 8.369 17.696 -11.959 1.00 97.32 255 VAL A O 1
ATOM 1163 N N . THR A 1 179 ? 7.864 16.359 -13.709 1.00 99.45 256 THR A N 1
ATOM 1164 C CA . THR A 1 179 ? 8.153 15.095 -13.042 1.00 100.34 256 THR A CA 1
ATOM 1165 C C . THR A 1 179 ? 9.626 14.736 -13.267 1.00 108.93 256 THR A C 1
ATOM 1166 O O . THR A 1 179 ? 10.241 15.165 -14.249 1.00 108.81 256 THR A O 1
ATOM 1170 N N . MET A 1 180 ? 10.183 13.945 -12.358 1.00 108.87 257 MET A N 1
ATOM 1171 C CA . MET A 1 180 ? 11.572 13.509 -12.440 1.00 110.94 257 MET A CA 1
ATOM 1172 C C . MET A 1 180 ? 11.669 11.974 -12.533 1.00 116.06 257 MET A C 1
ATOM 1173 O O . MET A 1 180 ? 10.642 11.286 -12.479 1.00 115.35 257 MET A O 1
ATOM 1178 N N . SER A 1 181 ? 12.898 11.443 -12.692 1.00 113.80 258 SER A N 1
ATOM 1179 C CA . SER A 1 181 ? 13.173 10.006 -12.795 1.00 114.79 258 SER A CA 1
ATOM 1180 C C . SER A 1 181 ? 12.633 9.213 -11.592 1.00 119.10 258 SER A C 1
ATOM 1181 O O . SER A 1 181 ? 12.385 9.793 -10.531 1.00 117.92 258 SER A O 1
ATOM 1184 N N . GLN A 1 182 ? 12.446 7.890 -11.761 1.00 116.81 259 GLN A N 1
ATOM 1185 C CA . GLN A 1 182 ? 11.954 7.012 -10.695 1.00 116.51 259 GLN A CA 1
ATOM 1186 C C . GLN A 1 182 ? 12.934 6.979 -9.507 1.00 120.41 259 GLN A C 1
ATOM 1187 O O . GLN A 1 182 ? 12.502 6.886 -8.351 1.00 118.91 259 GLN A O 1
ATOM 1193 N N . ALA A 1 183 ? 14.250 7.080 -9.804 1.00 117.63 260 ALA A N 1
ATOM 1194 C CA . ALA A 1 183 ? 15.321 7.116 -8.807 1.00 117.48 260 ALA A CA 1
ATOM 1195 C C . ALA A 1 183 ? 15.266 8.431 -8.041 1.00 120.26 260 ALA A C 1
ATOM 1196 O O . ALA A 1 183 ? 15.452 8.432 -6.824 1.00 119.89 260 ALA A O 1
ATOM 1198 N N . ASP A 1 184 ? 14.976 9.541 -8.749 1.00 115.63 261 ASP A N 1
ATOM 1199 C CA . ASP A 1 184 ? 14.851 10.866 -8.147 1.00 114.54 261 ASP A CA 1
ATOM 1200 C C . ASP A 1 184 ? 13.747 10.873 -7.086 1.00 115.35 261 ASP A C 1
ATOM 1201 O O . ASP A 1 184 ? 13.997 11.291 -5.958 1.00 114.55 261 ASP A O 1
ATOM 1206 N N . GLY A 1 185 ? 12.586 10.321 -7.437 1.00 110.26 262 GLY A N 1
ATOM 1207 C CA . GLY A 1 185 ? 11.431 10.195 -6.555 1.00 108.95 262 GLY A CA 1
ATOM 1208 C C . GLY A 1 185 ? 11.656 9.270 -5.374 1.00 112.43 262 GLY A C 1
ATOM 1209 O O . GLY A 1 185 ? 11.153 9.536 -4.278 1.00 111.21 262 GLY A O 1
ATOM 1210 N N . ALA A 1 186 ? 12.418 8.177 -5.579 1.00 109.55 263 ALA A N 1
ATOM 1211 C CA . ALA A 1 186 ? 12.751 7.244 -4.498 1.00 109.14 263 ALA A CA 1
ATOM 1212 C C . ALA A 1 186 ? 13.755 7.881 -3.535 1.00 112.51 263 ALA A C 1
ATOM 1213 O O . ALA A 1 186 ? 13.666 7.645 -2.328 1.00 112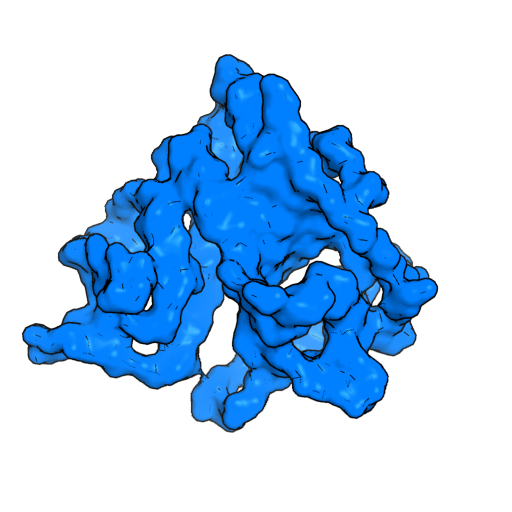.27 263 ALA A O 1
ATOM 1215 N N . GLN A 1 187 ? 14.682 8.720 -4.060 1.00 108.38 264 GLN A N 1
ATOM 1216 C CA . GLN A 1 187 ? 15.663 9.446 -3.247 1.00 107.78 264 GLN A CA 1
ATOM 1217 C C . GLN A 1 187 ? 14.973 10.515 -2.388 1.00 108.64 264 GLN A C 1
ATOM 1218 O O . GLN A 1 187 ? 15.279 10.623 -1.200 1.00 107.10 264 GLN A O 1
ATOM 1224 N N . ARG A 1 188 ? 14.012 11.270 -2.973 1.00 104.18 265 ARG A N 1
ATOM 1225 C CA . ARG A 1 188 ? 13.230 12.275 -2.243 1.00 103.40 265 ARG A CA 1
ATOM 1226 C C . ARG A 1 188 ? 12.356 11.605 -1.174 1.00 106.36 265 ARG A C 1
ATOM 1227 O O . ARG A 1 188 ? 12.081 12.223 -0.146 1.00 104.48 265 ARG A O 1
ATOM 1235 N N . ARG A 1 189 ? 11.920 10.343 -1.424 1.00 103.65 266 ARG A N 1
ATOM 1236 C CA . ARG A 1 189 ? 11.105 9.550 -0.499 1.00 103.21 266 ARG A CA 1
ATOM 1237 C C . ARG A 1 189 ? 11.906 9.129 0.728 1.00 108.08 266 ARG A C 1
ATOM 1238 O O . ARG A 1 189 ? 11.437 9.321 1.848 1.00 107.41 266 ARG A O 1
ATOM 1246 N N . SER A 1 190 ? 13.125 8.582 0.525 1.00 105.35 267 SER A N 1
ATOM 1247 C CA . SER A 1 190 ? 13.998 8.159 1.625 1.00 105.20 267 SER A CA 1
ATOM 1248 C C . SER A 1 190 ? 14.410 9.363 2.469 1.00 106.14 267 SER A C 1
ATOM 1249 O O . SER A 1 190 ? 14.491 9.261 3.693 1.00 104.84 267 SER A O 1
ATOM 1252 N N . GLN A 1 191 ? 14.617 10.513 1.803 1.00 101.54 268 GLN A N 1
ATOM 1253 C CA . GLN A 1 191 ? 14.965 11.789 2.416 1.00 101.13 268 GLN A CA 1
ATOM 1254 C C . GLN A 1 191 ? 13.758 12.323 3.211 1.00 104.24 268 GLN A C 1
ATOM 1255 O O . GLN A 1 191 ? 13.909 12.701 4.377 1.00 103.79 268 GLN A O 1
ATOM 1261 N N . SER A 1 192 ? 12.555 12.288 2.607 1.00 99.58 269 SER A N 1
ATOM 1262 C CA . SER A 1 192 ? 11.340 12.737 3.282 1.00 98.28 269 SER A CA 1
ATOM 1263 C C . SER A 1 192 ? 11.011 11.845 4.479 1.00 99.36 269 SER A C 1
ATOM 1264 O O . SER A 1 192 ? 10.736 12.375 5.556 1.00 97.73 269 SER A O 1
ATOM 1267 N N . THR A 1 193 ? 11.136 10.502 4.323 1.00 95.41 270 THR A N 1
ATOM 1268 C CA . THR A 1 193 ? 10.918 9.539 5.421 1.00 94.68 270 THR A CA 1
ATOM 1269 C C . THR A 1 193 ? 11.919 9.767 6.554 1.00 95.17 270 THR A C 1
ATOM 1270 O O . THR A 1 193 ? 11.540 9.678 7.718 1.00 92.56 270 THR A O 1
ATOM 1274 N N . ALA A 1 194 ? 13.183 10.108 6.207 1.00 92.20 271 ALA A N 1
ATOM 1275 C CA . ALA A 1 194 ? 14.254 10.412 7.163 1.00 92.25 271 ALA A CA 1
ATOM 1276 C C . ALA A 1 194 ? 13.899 11.649 7.987 1.00 94.81 271 ALA A C 1
ATOM 1277 O O . ALA A 1 194 ? 13.960 11.607 9.218 1.00 94.36 271 ALA A O 1
ATOM 1279 N N . THR A 1 195 ? 13.486 12.735 7.303 1.00 90.78 272 THR A N 1
ATOM 1280 C CA . THR A 1 195 ? 13.051 13.982 7.933 1.00 90.36 272 THR A CA 1
ATOM 1281 C C . THR A 1 195 ? 11.843 13.709 8.831 1.00 92.91 272 THR A C 1
ATOM 1282 O O . THR A 1 195 ? 11.829 14.145 9.981 1.00 93.06 272 THR A O 1
ATOM 1286 N N . VAL A 1 196 ? 10.839 12.981 8.298 1.00 87.14 273 VAL A N 1
ATOM 1287 C CA . VAL A 1 196 ? 9.624 12.617 9.019 1.00 85.34 273 VAL A CA 1
ATOM 1288 C C . VAL A 1 196 ? 9.976 11.840 10.277 1.00 88.40 273 VAL A C 1
ATOM 1289 O O . VAL A 1 196 ? 9.527 12.223 11.352 1.00 89.33 273 VAL A O 1
ATOM 1293 N N . MET A 1 197 ? 10.846 10.814 10.159 1.00 83.84 274 MET A N 1
ATOM 1294 C CA . MET A 1 197 ? 11.315 10.002 11.284 1.00 83.79 274 MET A CA 1
ATOM 1295 C C . MET A 1 197 ? 11.987 10.853 12.342 1.00 86.61 274 MET A C 1
ATOM 1296 O O . MET A 1 197 ? 11.787 10.603 13.529 1.00 86.99 274 MET A O 1
ATOM 1301 N N . GLN A 1 198 ? 12.793 11.848 11.923 1.00 81.95 275 GLN A N 1
ATOM 1302 C CA . GLN A 1 198 ? 13.436 12.728 12.889 1.00 82.70 275 GLN A CA 1
ATOM 1303 C C . GLN A 1 198 ? 12.406 13.650 13.519 1.00 87.50 275 GLN A C 1
ATOM 1304 O O . GLN A 1 198 ? 12.385 13.790 14.749 1.00 88.97 275 GLN A O 1
ATOM 1310 N N . ALA A 1 199 ? 11.505 14.217 12.687 1.00 82.32 276 ALA A N 1
ATOM 1311 C CA . ALA A 1 199 ? 10.444 15.108 13.150 1.00 81.91 276 ALA A CA 1
ATOM 1312 C C . ALA A 1 199 ? 9.514 14.381 14.119 1.00 86.48 276 ALA A C 1
ATOM 1313 O O . ALA A 1 199 ? 9.122 14.966 15.129 1.00 86.58 276 ALA A O 1
ATOM 1315 N N . VAL A 1 200 ? 9.272 13.074 13.882 1.00 83.44 277 VAL A N 1
ATOM 1316 C CA . VAL A 1 200 ? 8.448 12.250 14.764 1.00 83.76 277 VAL A CA 1
ATOM 1317 C C . VAL A 1 200 ? 9.133 12.112 16.107 1.00 92.20 277 VAL A C 1
ATOM 1318 O O . VAL A 1 200 ? 8.520 12.417 17.131 1.00 94.05 277 VAL A O 1
ATOM 1322 N N . LEU A 1 201 ? 10.425 11.735 16.097 1.00 91.13 278 LEU A N 1
ATOM 1323 C CA . LEU A 1 201 ? 11.240 11.585 17.301 1.00 92.91 278 LEU A CA 1
ATOM 1324 C C . LEU A 1 201 ? 11.293 12.880 18.113 1.00 100.28 278 LEU A C 1
ATOM 1325 O O . LEU A 1 201 ? 11.149 12.849 19.338 1.00 99.46 278 LEU A O 1
ATOM 1330 N N . SER A 1 202 ? 11.477 14.018 17.419 1.00 99.88 279 SER A N 1
ATOM 1331 C CA . SER A 1 202 ? 11.532 15.337 18.045 1.00 102.18 279 SER A CA 1
ATOM 1332 C C . SER A 1 202 ? 10.198 15.685 18.699 1.00 109.17 279 SER A C 1
ATOM 1333 O O . SER A 1 202 ? 10.185 16.038 19.881 1.00 110.27 279 SER A O 1
ATOM 1336 N N . ALA A 1 203 ? 9.075 15.512 17.959 1.00 106.10 280 ALA A N 1
ATOM 1337 C CA . ALA A 1 203 ? 7.727 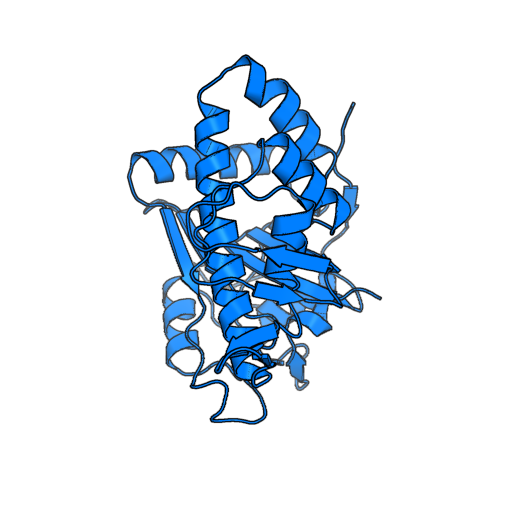15.781 18.465 1.00 107.12 280 ALA A CA 1
ATOM 1338 C C . ALA A 1 203 ? 7.362 14.877 19.650 1.00 114.08 280 ALA A C 1
ATOM 1339 O O . ALA A 1 203 ? 6.687 15.340 20.572 1.00 114.47 280 ALA A O 1
ATOM 1341 N N . ILE A 1 204 ? 7.831 13.608 19.639 1.00 111.92 281 ILE A N 1
ATOM 1342 C CA . ILE A 1 204 ? 7.604 12.635 20.718 1.00 113.06 281 ILE A CA 1
ATOM 1343 C C . ILE A 1 204 ? 8.144 13.152 22.064 1.00 119.16 281 ILE A C 1
ATOM 1344 O O . ILE A 1 204 ? 7.409 13.157 23.052 1.00 119.30 281 ILE A O 1
ATOM 1349 N N . GLY A 1 205 ? 9.397 13.614 22.068 1.00 117.13 282 GLY A N 1
ATOM 1350 C CA . GLY A 1 205 ? 10.050 14.165 23.251 1.00 118.56 282 GLY A CA 1
ATOM 1351 C C . GLY A 1 205 ? 9.423 15.463 23.717 1.00 124.89 282 GLY A C 1
ATOM 1352 O O . GLY A 1 205 ? 9.262 15.678 24.921 1.00 125.48 282 GLY A O 1
ATOM 1353 N N . GLN A 1 206 ? 9.029 16.322 22.754 1.00 122.75 283 GLN A N 1
ATOM 1354 C CA . GLN A 1 206 ? 8.365 17.605 23.003 1.00 124.14 283 GLN A CA 1
ATOM 1355 C C . GLN A 1 206 ? 6.984 17.410 23.647 1.00 130.88 283 GLN A C 1
ATOM 1356 O O . GLN A 1 206 ? 6.484 18.314 24.320 1.00 131.66 283 GLN A O 1
ATOM 1362 N N . LYS A 1 207 ? 6.382 16.221 23.447 1.00 128.47 284 LYS A N 1
ATOM 1363 C CA . LYS A 1 207 ? 5.100 15.837 24.035 1.00 129.38 284 LYS A CA 1
ATOM 1364 C C . LYS A 1 207 ? 5.336 15.031 25.323 1.00 136.00 284 LYS A C 1
ATOM 1365 O O . LYS A 1 207 ? 4.431 14.914 26.151 1.00 136.52 284 LYS A O 1
ATOM 1367 N N . ALA A 1 208 ? 6.571 14.513 25.501 1.00 133.64 285 ALA A N 1
ATOM 1368 C CA . ALA A 1 208 ? 6.980 13.738 26.675 1.00 134.48 285 ALA A CA 1
ATOM 1369 C C . ALA A 1 208 ? 7.337 14.628 27.870 1.00 140.89 285 ALA A C 1
ATOM 1370 O O . ALA A 1 208 ? 7.545 14.114 28.972 1.00 141.47 285 ALA A O 1
ATOM 1372 N N . SER A 1 209 ? 7.408 15.956 27.657 1.00 138.41 286 SER A N 1
ATOM 1373 C CA . SER A 1 209 ? 7.704 16.922 28.717 1.00 139.99 286 SER A CA 1
ATOM 1374 C C . SER A 1 209 ? 6.478 17.151 29.614 1.00 145.45 286 SER A C 1
ATOM 1375 O O . SER A 1 209 ? 6.588 17.038 30.837 1.00 146.45 286 SER A O 1
ATOM 1378 N N . ASN A 1 210 ? 5.306 17.427 29.003 1.00 141.40 287 ASN A N 1
ATOM 1379 C CA . ASN A 1 210 ? 4.040 17.637 29.708 1.00 142.22 287 ASN A CA 1
ATOM 1380 C C . ASN A 1 210 ? 3.505 16.321 30.289 1.00 145.34 287 ASN A C 1
ATOM 1381 O O . ASN A 1 210 ? 3.576 15.285 29.624 1.00 143.51 287 ASN A O 1
ATOM 1386 N N . PRO A 1 211 ? 2.937 16.342 31.514 1.00 142.75 288 PRO A N 1
ATOM 1387 C CA . PRO A 1 211 ? 2.414 15.096 32.101 1.00 141.75 288 PRO A CA 1
ATOM 1388 C C . PRO A 1 211 ? 1.032 14.709 31.570 1.00 141.58 288 PRO A C 1
ATOM 1389 O O . PRO A 1 211 ? 0.813 13.540 31.250 1.00 139.75 288 PRO A O 1
ATOM 1393 N N . VAL A 1 212 ? 0.102 15.687 31.486 1.00 136.72 289 VAL A N 1
ATOM 1394 C CA . VAL A 1 212 ? -1.274 15.498 31.005 1.00 135.69 289 VAL A CA 1
ATOM 1395 C C . VAL A 1 212 ? -1.316 14.932 29.584 1.00 135.24 289 VAL A C 1
ATOM 1396 O O . VAL A 1 212 ? -2.166 14.093 29.280 1.00 134.74 289 VAL A O 1
ATOM 1400 N N . SER A 1 213 ? -0.382 15.385 28.728 1.00 128.55 290 SER A N 1
ATOM 1401 C CA . SER A 1 213 ? -0.255 14.974 27.331 1.00 125.59 290 SER A CA 1
ATOM 1402 C C . SER A 1 213 ? -0.063 13.460 27.203 1.00 124.48 290 SER A C 1
ATOM 1403 O O . SER A 1 213 ? -0.947 12.784 26.676 1.00 123.31 290 SER A O 1
ATOM 1406 N N . LEU A 1 214 ? 1.049 12.933 27.758 1.00 118.34 291 LEU A N 1
ATOM 1407 C CA . LEU A 1 214 ? 1.438 11.519 27.733 1.00 116.38 291 LEU A CA 1
ATOM 1408 C C . LEU A 1 214 ? 0.303 10.523 27.989 1.00 117.58 291 LEU A C 1
ATOM 1409 O O . LEU A 1 214 ? 0.169 9.580 27.222 1.00 114.84 291 LEU A O 1
ATOM 1414 N N . HIS A 1 215 ? -0.519 10.730 29.038 1.00 115.24 292 HIS A N 1
ATOM 1415 C CA . HIS A 1 215 ? -1.622 9.819 29.379 1.00 115.59 292 HIS A CA 1
ATOM 1416 C C . HIS A 1 215 ? -2.522 9.477 28.183 1.00 116.25 292 HIS A C 1
ATOM 1417 O O . HIS A 1 215 ? -2.669 8.300 27.859 1.00 116.25 292 HIS A O 1
ATOM 1424 N N . GLN A 1 216 ? -3.081 10.501 27.508 1.00 109.64 293 GLN A N 1
ATOM 1425 C CA . GLN A 1 216 ? -3.947 10.331 26.338 1.00 107.59 293 GLN A CA 1
ATOM 1426 C C . GLN A 1 216 ? -3.133 9.970 25.084 1.00 104.77 293 GLN A C 1
ATOM 1427 O O . GLN A 1 216 ? -3.599 9.188 24.247 1.00 104.21 293 GLN A O 1
ATOM 1433 N N . LEU A 1 217 ? -1.921 10.537 24.958 1.00 95.35 294 LEU A N 1
ATOM 1434 C CA . LEU A 1 217 ? -1.033 10.271 23.836 1.00 91.72 294 LEU A CA 1
ATOM 1435 C C . LEU A 1 217 ? -0.652 8.779 23.769 1.00 92.26 294 LEU A C 1
ATOM 1436 O O . LEU A 1 217 ? -0.894 8.130 22.745 1.00 89.67 294 LEU A O 1
ATOM 1441 N N . ALA A 1 218 ? -0.104 8.238 24.883 1.00 87.78 295 ALA A N 1
ATOM 1442 C CA . ALA A 1 218 ? 0.298 6.841 25.037 1.00 86.22 295 ALA A CA 1
ATOM 1443 C C . ALA A 1 218 ? -0.908 5.938 24.842 1.00 88.01 295 ALA A C 1
ATOM 1444 O O . ALA A 1 218 ? -0.782 4.882 24.227 1.00 86.09 295 ALA A O 1
ATOM 1446 N N . HIS A 1 219 ? -2.086 6.387 25.306 1.00 85.01 296 HIS A N 1
ATOM 1447 C CA . HIS A 1 219 ? -3.331 5.658 25.115 1.00 85.65 296 HIS A CA 1
ATOM 1448 C C . HIS A 1 219 ? -3.696 5.578 23.631 1.00 92.70 296 HIS A C 1
ATOM 1449 O O . HIS A 1 219 ? -3.920 4.478 23.135 1.00 93.06 296 HIS A O 1
ATOM 1456 N N . THR A 1 220 ? -3.670 6.719 22.904 1.00 91.58 297 THR A N 1
ATOM 1457 C CA . THR A 1 220 ? -4.001 6.766 21.472 1.00 91.80 297 THR A CA 1
ATOM 1458 C C . THR A 1 220 ? -3.011 5.988 20.611 1.00 94.84 297 THR A C 1
ATOM 1459 O O . THR A 1 220 ? -3.445 5.275 19.699 1.00 95.18 297 THR A O 1
ATOM 1463 N N . VAL A 1 221 ? -1.694 6.097 20.910 1.00 88.85 298 VAL A N 1
ATOM 1464 C CA . VAL A 1 221 ? -0.651 5.345 20.205 1.00 87.05 298 VAL A CA 1
ATOM 1465 C C . VAL A 1 221 ? -0.909 3.829 20.272 1.00 89.60 298 VAL A C 1
ATOM 1466 O O . VAL A 1 221 ? -0.866 3.162 19.241 1.00 89.34 298 VAL A O 1
ATOM 1470 N N . ALA A 1 222 ? -1.260 3.311 21.459 1.00 84.90 299 ALA A N 1
ATOM 1471 C CA . ALA A 1 222 ? -1.559 1.894 21.657 1.00 85.07 299 ALA A CA 1
ATOM 1472 C C . ALA A 1 222 ? -2.733 1.429 20.797 1.00 87.87 299 ALA A C 1
ATOM 1473 O O . ALA A 1 222 ? -2.703 0.326 20.270 1.00 87.76 299 ALA A O 1
ATOM 1475 N N . GLY A 1 223 ? -3.732 2.287 20.630 1.00 84.30 300 GLY A N 1
ATOM 1476 C CA . GLY A 1 223 ? -4.915 1.972 19.838 1.00 84.92 300 GLY A CA 1
ATOM 1477 C C . GLY A 1 223 ? -4.756 2.169 18.343 1.00 86.56 300 GLY A C 1
ATOM 1478 O O . GLY A 1 223 ? -5.663 1.824 17.588 1.00 87.61 300 GLY A O 1
ATOM 1479 N N . ASN A 1 224 ? -3.627 2.747 17.897 1.00 80.20 301 ASN A N 1
ATOM 1480 C CA . ASN A 1 224 ? -3.372 2.999 16.475 1.00 79.07 301 ASN A CA 1
ATOM 1481 C C . ASN A 1 224 ? -2.071 2.354 16.038 1.00 80.50 301 ASN A C 1
ATOM 1482 O O . ASN A 1 224 ? -1.274 2.974 15.340 1.00 76.09 301 ASN A O 1
ATOM 1487 N N . ILE A 1 225 ? -1.871 1.092 16.461 1.00 80.31 302 ILE A N 1
ATOM 1488 C CA . ILE A 1 225 ? -0.668 0.294 16.260 1.00 80.29 302 ILE A CA 1
ATOM 1489 C C . ILE A 1 225 ? -1.023 -1.181 16.246 1.00 84.14 302 ILE A C 1
ATOM 1490 O O . ILE A 1 225 ? -1.922 -1.619 16.969 1.00 85.38 302 ILE A O 1
ATOM 1495 N N . THR A 1 226 ? -0.265 -1.956 15.468 1.00 79.30 303 THR A N 1
ATOM 1496 C CA . THR A 1 226 ? -0.359 -3.403 15.449 1.00 79.88 303 THR A CA 1
ATOM 1497 C C . THR A 1 226 ? 0.980 -3.934 15.973 1.00 81.20 303 THR A C 1
ATOM 1498 O O . THR A 1 226 ? 2.035 -3.446 15.571 1.00 78.35 303 THR A O 1
ATOM 1502 N N . LEU A 1 227 ? 0.922 -4.860 16.9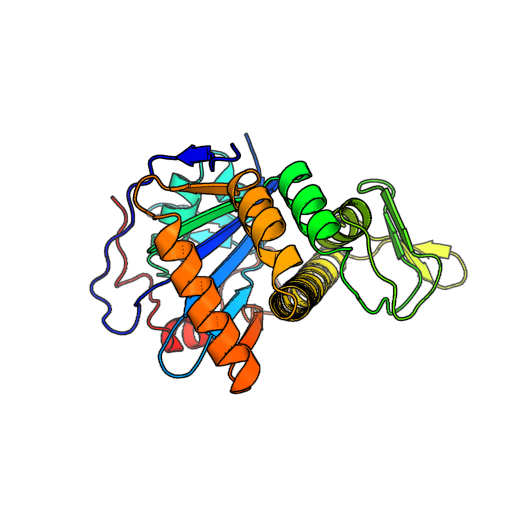40 1.00 79.32 304 LEU A N 1
ATOM 1503 C CA . LEU A 1 227 ? 2.079 -5.479 17.586 1.00 79.72 304 LEU A CA 1
ATOM 1504 C C . LEU A 1 227 ? 2.035 -6.984 17.395 1.00 88.02 304 LEU A C 1
ATOM 1505 O O . LEU A 1 227 ? 0.944 -7.567 17.395 1.00 89.49 304 LEU A O 1
ATOM 1510 N N . ASP A 1 228 ? 3.215 -7.637 17.356 1.00 84.30 305 ASP A N 1
ATOM 1511 C CA . ASP A 1 228 ? 3.241 -9.092 17.335 1.00 85.76 305 ASP A CA 1
ATOM 1512 C C . ASP A 1 228 ? 2.753 -9.585 18.700 1.00 89.00 305 ASP A C 1
ATOM 1513 O O . ASP A 1 228 ? 2.770 -8.824 19.665 1.00 86.28 305 ASP A O 1
ATOM 1518 N N . SER A 1 229 ? 2.289 -10.831 18.772 1.00 88.25 306 SER A N 1
ATOM 1519 C CA . SER A 1 229 ? 1.738 -11.411 19.994 1.00 89.32 306 SER A CA 1
ATOM 1520 C C . SER A 1 229 ? 2.727 -11.468 21.153 1.00 93.75 306 SER A C 1
ATOM 1521 O O . SER A 1 229 ? 2.313 -11.298 22.295 1.00 93.34 306 SER A O 1
ATOM 1524 N N . GLY A 1 230 ? 4.015 -11.643 20.850 1.00 91.05 307 GLY A N 1
ATOM 1525 C CA . GLY A 1 230 ? 5.069 -11.777 21.855 1.00 91.61 307 GLY A CA 1
ATOM 1526 C C . GLY A 1 230 ? 5.650 -10.496 22.417 1.00 97.01 307 GLY A C 1
ATOM 1527 O O . GLY A 1 230 ? 6.432 -10.538 23.370 1.00 96.30 307 GLY A O 1
ATOM 1528 N N . THR A 1 231 ? 5.304 -9.348 21.825 1.00 95.33 308 THR A N 1
ATOM 1529 C CA . THR A 1 231 ? 5.829 -8.066 22.285 1.00 94.26 308 THR A CA 1
ATOM 1530 C C . THR A 1 231 ? 4.820 -7.390 23.208 1.00 98.09 308 THR A C 1
ATOM 1531 O O . THR A 1 231 ? 3.627 -7.357 22.904 1.00 98.20 308 THR A O 1
ATOM 1535 N N . GLY A 1 232 ? 5.295 -6.922 24.355 1.00 93.56 309 GLY A N 1
ATOM 1536 C CA . GLY A 1 232 ? 4.438 -6.300 25.352 1.00 92.94 309 GLY A CA 1
ATOM 1537 C C . GLY A 1 232 ? 4.278 -4.800 25.212 1.00 94.21 309 GLY A C 1
ATOM 1538 O O . GLY A 1 232 ? 5.205 -4.100 24.790 1.00 92.68 309 GLY A O 1
ATOM 1539 N N . LEU A 1 233 ? 3.101 -4.290 25.606 1.00 88.96 310 LEU A N 1
ATOM 1540 C CA . LEU A 1 233 ? 2.823 -2.862 25.632 1.00 86.16 310 LEU A CA 1
ATOM 1541 C C . LEU A 1 233 ? 3.836 -2.193 26.579 1.00 88.80 310 LEU A C 1
ATOM 1542 O O . LEU A 1 233 ? 4.224 -1.046 26.356 1.00 87.52 310 LEU A O 1
ATOM 1547 N N . SER A 1 234 ? 4.356 -2.969 27.549 1.00 85.54 311 SER A N 1
ATOM 1548 C CA . SER A 1 234 ? 5.404 -2.560 28.484 1.00 85.58 311 SER A CA 1
ATOM 1549 C C . SER A 1 234 ? 6.784 -2.608 27.816 1.00 90.74 311 SER A C 1
ATOM 1550 O O . SER A 1 234 ? 7.639 -1.783 28.132 1.00 91.77 311 SER A O 1
ATOM 1553 N N . ASP A 1 235 ? 7.003 -3.544 26.879 1.00 87.47 312 ASP A N 1
ATOM 1554 C CA . ASP A 1 235 ? 8.262 -3.595 26.119 1.00 86.97 312 ASP A CA 1
ATOM 1555 C C . ASP A 1 235 ? 8.403 -2.311 25.271 1.00 88.61 312 ASP A C 1
ATOM 1556 O O . ASP A 1 235 ? 9.501 -1.760 25.150 1.00 87.82 312 ASP A O 1
ATOM 1561 N N . LEU A 1 236 ? 7.266 -1.798 24.772 1.00 82.76 313 LEU A N 1
ATOM 1562 C CA . LEU A 1 236 ? 7.193 -0.555 24.023 1.00 80.59 313 LEU A CA 1
ATOM 1563 C C . LEU A 1 236 ? 7.561 0.653 24.902 1.00 83.85 313 LEU A C 1
ATOM 1564 O O . LEU A 1 236 ? 8.201 1.581 24.417 1.00 83.75 313 LEU A O 1
ATOM 1569 N N . ALA A 1 237 ? 7.185 0.619 26.194 1.00 80.04 314 ALA A N 1
ATOM 1570 C CA . ALA A 1 237 ? 7.495 1.653 27.188 1.00 78.96 314 ALA A CA 1
ATOM 1571 C C . ALA A 1 237 ? 9.003 1.732 27.440 1.00 83.08 314 ALA A C 1
ATOM 1572 O O . ALA A 1 237 ? 9.535 2.823 27.594 1.00 84.44 314 ALA A O 1
ATOM 1574 N N . ALA A 1 238 ? 9.680 0.579 27.490 1.00 78.46 315 ALA A N 1
ATOM 1575 C CA . ALA A 1 238 ? 11.128 0.467 27.661 1.00 78.34 315 ALA A CA 1
ATOM 1576 C C . ALA A 1 238 ? 11.893 1.061 26.462 1.00 80.25 315 ALA A C 1
ATOM 1577 O O . ALA A 1 238 ? 12.979 1.612 26.643 1.00 79.74 315 ALA A O 1
ATOM 1579 N N . LEU A 1 239 ? 11.347 0.895 25.241 1.00 76.15 316 LEU A N 1
ATOM 1580 C CA . LEU A 1 239 ? 11.897 1.446 23.998 1.00 74.83 316 LEU A CA 1
ATOM 1581 C C . LEU A 1 239 ? 11.847 2.972 24.084 1.00 80.04 316 LEU A C 1
ATOM 1582 O O . LEU A 1 239 ? 12.874 3.620 23.886 1.00 80.25 316 LEU A O 1
ATOM 1587 N N . GLY A 1 240 ? 10.679 3.510 24.456 1.00 76.58 317 GLY A N 1
ATOM 1588 C CA . GLY A 1 240 ? 10.460 4.940 24.655 1.00 76.38 317 GLY A CA 1
ATOM 1589 C C . GLY A 1 240 ? 11.328 5.533 25.751 1.00 83.44 317 GLY A C 1
ATOM 1590 O O . GLY A 1 240 ? 11.807 6.659 25.615 1.00 84.56 317 GLY A O 1
ATOM 1591 N N . ARG A 1 241 ? 11.555 4.766 26.835 1.00 80.91 318 ARG A N 1
ATOM 1592 C CA . ARG A 1 241 ? 12.415 5.133 27.960 1.00 82.23 318 ARG A CA 1
ATOM 1593 C C . ARG A 1 241 ? 13.893 5.181 27.522 1.00 86.94 318 ARG A C 1
ATOM 1594 O O . ARG A 1 241 ? 14.629 6.076 27.942 1.00 86.47 318 ARG A O 1
ATOM 1602 N N . SER A 1 242 ? 14.334 4.195 26.718 1.00 84.17 319 SER A N 1
ATOM 1603 C CA . SER A 1 242 ? 15.718 4.148 26.238 1.00 84.88 319 SER A CA 1
ATOM 1604 C C . SER A 1 242 ? 15.952 5.209 25.153 1.00 87.32 319 SER A C 1
ATOM 1605 O O . SER A 1 242 ? 17.067 5.707 25.016 1.00 86.81 319 SER A O 1
ATOM 1608 N N . ALA A 1 243 ? 14.879 5.597 24.439 1.00 82.51 320 ALA A N 1
ATOM 1609 C CA . ALA A 1 243 ? 14.929 6.640 23.420 1.00 81.27 320 ALA A CA 1
ATOM 1610 C C . ALA A 1 243 ? 15.036 8.022 24.072 1.00 87.68 320 ALA A C 1
ATOM 1611 O O . ALA A 1 243 ? 15.848 8.832 23.622 1.00 88.51 320 ALA A O 1
ATOM 1613 N N . SER A 1 244 ? 14.264 8.274 25.159 1.00 84.58 321 SER A N 1
ATOM 1614 C CA . SER A 1 244 ? 14.300 9.545 25.904 1.00 84.74 321 SER A CA 1
ATOM 1615 C C . SER A 1 244 ? 15.696 9.785 26.486 1.00 87.85 321 SER A C 1
ATOM 1616 O O . SER A 1 244 ? 16.268 10.859 26.306 1.00 87.59 321 SER A O 1
ATOM 1619 N N . LYS A 1 245 ? 16.268 8.749 27.107 1.00 84.85 322 LYS A N 1
ATOM 1620 C CA . LYS A 1 245 ? 17.624 8.740 27.669 1.00 86.46 322 LYS A CA 1
ATOM 1621 C C . LYS A 1 245 ? 18.658 9.020 26.550 1.00 91.53 322 LYS A C 1
ATOM 1622 O O . LYS A 1 245 ? 19.617 9.755 26.783 1.00 93.20 322 LYS A O 1
ATOM 1628 N N . ALA A 1 246 ? 18.423 8.488 25.326 1.00 85.88 323 ALA A N 1
ATOM 1629 C CA . ALA A 1 246 ? 19.313 8.704 24.184 1.00 85.41 323 ALA A CA 1
ATOM 1630 C C . ALA A 1 246 ? 19.127 10.077 23.509 1.00 88.16 323 ALA A C 1
ATOM 1631 O O . ALA A 1 246 ? 20.070 10.558 22.891 1.00 88.76 323 ALA A O 1
ATOM 1633 N N . ARG A 1 247 ? 17.940 10.712 23.635 1.00 82.75 324 ARG A N 1
ATOM 1634 C CA . ARG A 1 247 ? 17.710 12.071 23.120 1.00 82.76 324 ARG A CA 1
ATOM 1635 C C . ARG A 1 247 ? 18.537 13.067 23.979 1.00 89.09 324 ARG A C 1
ATOM 1636 O O . ARG A 1 247 ? 19.219 13.943 23.436 1.00 90.18 324 ARG A O 1
ATOM 1644 N N . ARG A 1 248 ? 18.458 12.925 25.319 1.00 84.88 325 ARG A N 1
ATOM 1645 C CA . ARG A 1 248 ? 19.144 13.775 26.292 1.00 86.06 325 ARG A CA 1
ATOM 1646 C C . ARG A 1 248 ? 20.648 13.633 26.218 1.00 92.17 325 ARG A C 1
ATOM 1647 O O . ARG A 1 248 ? 21.359 14.619 26.394 1.00 93.96 325 ARG A O 1
ATOM 1649 N N . ALA A 1 249 ? 21.136 12.410 25.963 1.00 89.20 326 ALA A N 1
ATOM 1650 C CA . ALA A 1 249 ? 22.568 12.117 25.876 1.00 90.32 326 ALA A CA 1
ATOM 1651 C C . ALA A 1 249 ? 23.156 12.441 24.498 1.00 94.87 326 ALA A C 1
ATOM 1652 O O . ALA A 1 249 ? 24.373 12.341 24.313 1.00 96.85 326 ALA A O 1
ATOM 1654 N N . GLY A 1 250 ? 22.299 12.847 23.562 1.00 89.35 327 GLY A N 1
ATOM 1655 C CA . GLY A 1 250 ? 22.699 13.144 22.194 1.00 89.85 327 GLY A CA 1
ATOM 1656 C C . GLY A 1 250 ? 23.171 11.905 21.456 1.00 96.22 327 GLY A C 1
ATOM 1657 O O . GLY A 1 250 ? 24.018 11.985 20.559 1.00 97.79 327 GLY A O 1
ATOM 1658 N N . ALA A 1 251 ? 22.630 10.742 21.844 1.00 91.43 328 ALA A N 1
ATOM 1659 C CA . ALA A 1 251 ? 22.974 9.449 21.271 1.00 90.04 328 ALA A CA 1
ATOM 1660 C C . ALA A 1 251 ? 21.794 8.846 20.496 1.00 88.36 328 ALA A C 1
ATOM 1661 O O . ALA A 1 251 ? 21.520 7.654 20.603 1.00 86.02 328 ALA A O 1
ATOM 1663 N N . THR A 1 252 ? 21.090 9.687 19.726 1.00 83.70 329 THR A N 1
ATOM 1664 C CA . THR A 1 252 ? 19.957 9.280 18.890 1.00 81.95 329 THR A CA 1
ATOM 1665 C C . THR A 1 252 ? 20.310 9.582 17.436 1.00 85.51 329 THR A C 1
ATOM 1666 O O . THR A 1 252 ? 20.612 10.727 17.112 1.00 87.40 329 THR A O 1
ATOM 1670 N N . THR A 1 253 ? 20.382 8.550 16.588 1.00 79.52 330 THR A N 1
ATOM 1671 C CA . THR A 1 253 ? 20.847 8.735 15.218 1.00 78.53 330 THR A CA 1
ATOM 1672 C C . THR A 1 253 ? 19.977 8.027 14.214 1.00 80.20 330 THR A C 1
ATOM 1673 O O . THR A 1 253 ? 19.520 6.918 14.477 1.00 78.91 330 THR A O 1
ATOM 1677 N N . ILE A 1 254 ? 19.766 8.663 13.047 1.00 76.24 331 ILE A N 1
ATOM 1678 C CA . ILE A 1 254 ? 18.986 8.106 11.941 1.00 74.06 331 ILE A CA 1
ATOM 1679 C C . ILE A 1 254 ? 19.862 8.040 10.707 1.00 78.03 331 ILE A C 1
ATOM 1680 O O . ILE A 1 254 ? 20.372 9.064 10.247 1.00 77.17 331 ILE A O 1
ATOM 1685 N N . ILE A 1 255 ? 20.016 6.835 10.165 1.00 75.54 332 ILE A N 1
ATOM 1686 C CA . ILE A 1 255 ? 20.840 6.609 8.988 1.00 76.38 332 ILE A CA 1
ATOM 1687 C C . ILE A 1 255 ? 20.083 5.812 7.933 1.00 82.00 332 ILE A C 1
ATOM 1688 O O . ILE A 1 255 ? 19.307 4.909 8.251 1.00 79.38 332 ILE A O 1
ATOM 1693 N N . ASP A 1 256 ? 20.261 6.231 6.673 1.00 82.34 333 ASP A N 1
ATOM 1694 C CA . ASP A 1 256 ? 19.754 5.563 5.488 1.00 82.25 333 ASP A CA 1
ATOM 1695 C C . ASP A 1 256 ? 20.777 4.535 5.052 1.00 88.24 333 ASP A C 1
ATOM 1696 O O . ASP A 1 256 ? 21.980 4.813 5.070 1.00 90.02 333 ASP A O 1
ATOM 1701 N N . LEU A 1 257 ? 20.304 3.320 4.739 1.00 84.43 334 LEU A N 1
ATOM 1702 C CA . LEU A 1 257 ? 21.127 2.211 4.264 1.00 85.43 334 LEU A CA 1
ATOM 1703 C C . LEU A 1 257 ? 21.908 2.686 3.021 1.00 89.82 334 LEU A C 1
ATOM 1704 O O . LEU A 1 257 ? 21.292 3.152 2.057 1.00 88.25 334 LEU A O 1
ATOM 1709 N N . PRO A 1 258 ? 23.252 2.700 3.057 1.00 89.08 335 PRO A N 1
ATOM 1710 C CA . PRO A 1 258 ? 24.001 3.220 1.898 1.00 91.22 335 PRO A CA 1
ATOM 1711 C C . PRO A 1 258 ? 24.033 2.298 0.674 1.00 101.60 335 PRO A C 1
ATOM 1712 O O . PRO A 1 258 ? 24.949 1.488 0.525 1.00 104.90 335 PRO A O 1
ATOM 1716 N N . THR A 1 259 ? 23.049 2.439 -0.222 1.00 99.67 336 THR A N 1
ATOM 1717 C CA . THR A 1 259 ? 23.009 1.648 -1.459 1.00 102.30 336 THR A CA 1
ATOM 1718 C C . THR A 1 259 ? 23.764 2.381 -2.568 1.00 110.35 336 THR A C 1
ATOM 1719 O O . THR A 1 259 ? 23.933 3.598 -2.492 1.00 110.33 336 THR A O 1
ATOM 1723 N N . GLY A 1 260 ? 24.194 1.647 -3.588 1.00 110.13 337 GLY A N 1
ATOM 1724 C CA . GLY A 1 260 ? 24.907 2.214 -4.729 1.00 111.83 337 GLY A CA 1
ATOM 1725 C C . GLY A 1 260 ? 24.082 3.204 -5.534 1.00 116.87 337 GLY A C 1
ATOM 1726 O O . GLY A 1 260 ? 22.874 3.331 -5.299 1.00 115.58 337 GLY A O 1
ATOM 1727 N N . PRO A 1 261 ? 24.700 3.955 -6.480 1.00 114.75 338 PRO A N 1
ATOM 1728 C CA . PRO A 1 261 ? 23.921 4.939 -7.256 1.00 113.22 338 PRO A CA 1
ATOM 1729 C C . PRO A 1 261 ? 22.686 4.305 -7.885 1.00 115.56 338 PRO A C 1
ATOM 1730 O O . PRO A 1 261 ? 22.801 3.350 -8.657 1.00 116.61 338 PRO A O 1
ATOM 1734 N N . ARG A 1 262 ? 21.502 4.770 -7.444 1.00 109.68 339 ARG A N 1
ATOM 1735 C CA . ARG A 1 262 ? 20.195 4.231 -7.828 1.00 108.45 339 ARG A CA 1
ATOM 1736 C C . ARG A 1 262 ? 19.936 4.233 -9.343 1.00 112.20 339 ARG A C 1
ATOM 1737 O O . ARG A 1 262 ? 19.304 3.302 -9.853 1.00 112.90 339 ARG A O 1
ATOM 1739 N N . ASP A 1 263 ? 20.449 5.246 -10.062 1.00 106.89 340 ASP A N 1
ATOM 1740 C CA . ASP A 1 263 ? 20.281 5.333 -11.515 1.00 106.41 340 ASP A CA 1
ATOM 1741 C C . ASP A 1 263 ? 21.456 4.695 -12.277 1.00 108.70 340 ASP A C 1
ATOM 1742 O O . ASP A 1 263 ? 21.592 4.906 -13.484 1.00 109.21 340 ASP A O 1
ATOM 1744 N N . GLU A 1 264 ? 22.272 3.880 -11.586 1.00 103.43 341 GLU A N 1
ATOM 1745 C CA . GLU A 1 264 ? 23.414 3.212 -12.205 1.00 105.16 341 GLU A CA 1
ATOM 1746 C C . GLU A 1 264 ? 23.252 1.676 -12.294 1.00 107.34 341 GLU A C 1
ATOM 1747 O O . GLU A 1 264 ? 24.149 0.984 -12.791 1.00 110.56 341 GLU A O 1
ATOM 1753 N N . SER A 1 265 ? 22.070 1.166 -11.898 1.00 97.87 342 SER A N 1
ATOM 1754 C CA . SER A 1 265 ? 21.692 -0.246 -11.984 1.00 96.61 342 SER A CA 1
ATOM 1755 C C . SER A 1 265 ? 20.168 -0.395 -12.088 1.00 96.01 342 SER A C 1
ATOM 1756 O O . SER A 1 265 ? 19.435 0.404 -11.508 1.00 92.63 342 SER A O 1
ATOM 1759 N N . ILE A 1 266 ? 19.697 -1.407 -12.843 1.00 92.63 343 ILE A N 1
ATOM 1760 C CA . ILE A 1 266 ? 18.266 -1.689 -13.008 1.00 90.35 343 ILE A CA 1
ATOM 1761 C C . ILE A 1 266 ? 17.693 -2.108 -11.658 1.00 92.15 343 ILE A C 1
ATOM 1762 O O . ILE A 1 266 ? 16.720 -1.525 -11.207 1.00 89.76 343 ILE A O 1
ATOM 1767 N N . ILE A 1 267 ? 18.305 -3.109 -11.018 1.00 90.95 344 ILE A N 1
ATOM 1768 C CA . ILE A 1 267 ? 17.885 -3.602 -9.709 1.00 90.33 344 ILE A CA 1
ATOM 1769 C C . ILE A 1 267 ? 18.761 -2.982 -8.600 1.00 94.98 344 ILE A C 1
ATOM 1770 O O . ILE A 1 267 ? 19.989 -2.954 -8.728 1.00 95.05 344 ILE A O 1
ATOM 1775 N N . VAL A 1 268 ? 18.127 -2.448 -7.542 1.00 91.65 345 VAL A N 1
ATOM 1776 C CA . VAL A 1 268 ? 18.855 -1.835 -6.428 1.00 91.42 345 VAL A CA 1
ATOM 1777 C C . VAL A 1 268 ? 19.165 -2.913 -5.376 1.00 97.40 345 VAL A C 1
ATOM 1778 O O . VAL A 1 268 ? 18.283 -3.403 -4.668 1.00 96.81 345 VAL A O 1
ATOM 1782 N N . SER A 1 269 ? 20.422 -3.346 -5.366 1.00 96.46 346 SER A N 1
ATOM 1783 C CA . SER A 1 269 ? 20.898 -4.433 -4.520 1.00 97.89 346 SER A CA 1
ATOM 1784 C C . SER A 1 269 ? 21.803 -3.945 -3.378 1.00 101.30 346 SER A C 1
ATOM 1785 O O . SER A 1 269 ? 22.455 -2.906 -3.517 1.00 100.31 346 SER A O 1
ATOM 1788 N N . PRO A 1 270 ? 21.910 -4.695 -2.258 1.00 98.44 347 PRO A N 1
ATOM 1789 C CA . PRO A 1 270 ? 22.842 -4.277 -1.199 1.00 98.00 347 PRO A CA 1
ATOM 1790 C C . PRO A 1 270 ? 24.287 -4.411 -1.666 1.00 102.24 347 PRO A C 1
ATOM 1791 O O . PRO A 1 270 ? 24.666 -5.441 -2.232 1.00 102.96 347 PRO A O 1
ATOM 1795 N N . ASN A 1 271 ? 25.069 -3.339 -1.491 1.00 98.66 348 ASN A N 1
ATOM 1796 C CA . ASN A 1 271 ? 26.485 -3.311 -1.857 1.00 100.99 348 ASN A CA 1
ATOM 1797 C C . ASN A 1 271 ? 27.369 -3.546 -0.627 1.00 106.91 348 ASN A C 1
ATOM 1798 O O . ASN A 1 271 ? 26.843 -3.797 0.464 1.00 105.62 348 ASN A O 1
ATOM 1803 N N . GLN A 1 272 ? 28.704 -3.454 -0.795 1.00 105.65 349 GLN A N 1
ATOM 1804 C CA . GLN A 1 272 ? 29.649 -3.616 0.308 1.00 106.46 349 GLN A CA 1
ATOM 1805 C C . GLN A 1 272 ? 29.373 -2.599 1.433 1.00 108.42 349 GLN A C 1
ATOM 1806 O O . GLN A 1 272 ? 29.322 -3.000 2.598 1.00 108.35 349 GLN A O 1
ATOM 1812 N N . GLU A 1 273 ? 29.130 -1.310 1.082 1.00 103.11 350 GLU A N 1
ATOM 1813 C CA . GLU A 1 273 ? 28.808 -0.248 2.051 1.00 101.93 350 GLU A CA 1
ATOM 1814 C C . GLU A 1 273 ? 27.643 -0.657 2.972 1.00 105.01 350 GLU A C 1
ATOM 1815 O O . GLU A 1 273 ? 27.751 -0.524 4.195 1.00 105.76 350 GLU A O 1
ATOM 1821 N N . SER A 1 274 ? 26.546 -1.170 2.377 1.00 99.14 351 SER A N 1
ATOM 1822 C CA . SER A 1 274 ? 25.347 -1.632 3.072 1.00 97.37 351 SER A CA 1
ATOM 1823 C C . SER A 1 274 ? 25.654 -2.805 4.013 1.00 103.36 351 SER A C 1
ATOM 1824 O O . SER A 1 274 ? 25.206 -2.799 5.160 1.00 101.73 351 SER A O 1
ATOM 1827 N N . ARG A 1 275 ? 26.429 -3.797 3.531 1.00 101.95 352 ARG A N 1
ATOM 1828 C CA . ARG A 1 275 ? 26.787 -4.992 4.296 1.00 103.16 352 ARG A CA 1
ATOM 1829 C C . ARG A 1 275 ? 27.639 -4.681 5.524 1.00 108.59 352 ARG A C 1
ATOM 1830 O O . ARG A 1 275 ? 27.445 -5.312 6.565 1.00 107.70 352 ARG A O 1
ATOM 1838 N N . ASP A 1 276 ? 28.568 -3.707 5.409 1.00 107.41 353 ASP A N 1
ATOM 1839 C CA . ASP A 1 276 ? 29.458 -3.303 6.510 1.00 109.04 353 ASP A CA 1
ATOM 1840 C C . ASP A 1 276 ? 28.687 -2.561 7.593 1.00 111.20 353 ASP A C 1
ATOM 1841 O O . ASP A 1 276 ? 28.822 -2.882 8.774 1.00 112.30 353 ASP A O 1
ATOM 1846 N N . LEU A 1 277 ? 27.876 -1.568 7.181 1.00 104.50 354 LEU A N 1
ATOM 1847 C CA . LEU A 1 277 ? 27.012 -0.778 8.052 1.00 101.40 354 LEU A CA 1
ATOM 1848 C C . LEU A 1 277 ? 26.113 -1.727 8.849 1.00 103.22 354 LEU A C 1
ATOM 1849 O O . LEU A 1 277 ? 25.930 -1.528 10.041 1.00 102.84 354 LEU A O 1
ATOM 1854 N N . LEU A 1 278 ? 25.615 -2.789 8.203 1.00 98.53 355 LEU A N 1
ATOM 1855 C CA . LEU A 1 278 ? 24.772 -3.787 8.839 1.00 97.40 355 LEU A CA 1
ATOM 1856 C C . LEU A 1 278 ? 25.595 -4.738 9.691 1.00 103.02 355 LEU A C 1
ATOM 1857 O O . LEU A 1 278 ? 25.099 -5.214 10.715 1.00 103.03 355 LEU A O 1
ATOM 1862 N N . ALA A 1 279 ? 26.859 -4.992 9.296 1.00 101.14 356 ALA A N 1
ATOM 1863 C CA . ALA A 1 279 ? 27.777 -5.862 10.044 1.00 103.23 356 ALA A CA 1
ATOM 1864 C C . ALA A 1 279 ? 28.233 -5.206 11.341 1.00 106.76 356 ALA A C 1
ATOM 1865 O O . ALA A 1 279 ? 28.591 -5.912 12.280 1.00 107.63 356 ALA A O 1
ATOM 1867 N N . ARG A 1 280 ? 28.254 -3.861 11.383 1.00 102.36 357 ARG A N 1
ATOM 1868 C CA . ARG A 1 280 ? 28.606 -3.102 12.582 1.00 102.97 357 ARG A CA 1
ATOM 1869 C C . ARG A 1 280 ? 27.633 -3.442 13.725 1.00 106.61 357 ARG A C 1
ATOM 1870 O O . ARG A 1 280 ? 28.069 -3.720 14.846 1.00 107.56 357 ARG A O 1
ATOM 1878 N N . TYR A 1 281 ? 26.322 -3.497 13.402 1.00 99.93 358 TYR A N 1
ATOM 1879 C CA . TYR A 1 281 ? 25.237 -3.789 14.340 1.00 97.80 358 TYR A CA 1
ATOM 1880 C C . TYR A 1 281 ? 24.941 -5.297 14.488 1.00 103.13 358 TYR A C 1
ATOM 1881 O O . TYR A 1 281 ? 23.905 -5.675 15.027 1.00 101.76 358 TYR A O 1
ATOM 1890 N N . GLY A 1 282 ? 25.872 -6.135 14.039 1.00 103.12 359 GLY A N 1
ATOM 1891 C CA . GLY A 1 282 ? 25.798 -7.590 14.171 1.00 104.90 359 GLY A CA 1
ATOM 1892 C C . GLY A 1 282 ? 24.837 -8.335 13.264 1.00 107.52 359 GLY A C 1
ATOM 1893 O O . GLY A 1 282 ? 24.452 -9.466 13.578 1.00 107.17 359 GLY A O 1
ATOM 1894 N N . TYR A 1 283 ? 24.462 -7.731 12.124 1.00 103.37 360 TYR A N 1
ATOM 1895 C CA . TYR A 1 283 ? 23.555 -8.367 11.171 1.00 104.14 360 TYR A CA 1
ATOM 1896 C C . TYR A 1 283 ? 24.329 -8.990 10.021 1.00 111.48 360 TYR A C 1
ATOM 1897 O O . TYR A 1 283 ? 25.123 -8.304 9.373 1.00 112.68 360 TYR A O 1
ATOM 1906 N N . SER A 1 284 ? 24.086 -10.283 9.755 1.00 108.56 361 SER A N 1
ATOM 1907 C CA . SER A 1 284 ? 24.710 -11.015 8.656 1.00 110.50 361 SER A CA 1
ATOM 1908 C C . SER A 1 284 ? 23.789 -12.166 8.238 1.00 115.55 361 SER A C 1
ATOM 1909 O O . SER A 1 284 ? 23.303 -12.886 9.117 1.00 116.41 361 SER A O 1
ATOM 1912 N N . PRO A 1 285 ? 23.490 -12.341 6.923 1.00 110.73 362 PRO A N 1
ATOM 1913 C CA . PRO A 1 285 ? 22.584 -13.432 6.516 1.00 111.52 362 PRO A CA 1
ATOM 1914 C C . PRO A 1 285 ? 23.009 -14.820 6.994 1.00 119.72 362 PRO A C 1
ATOM 1915 O O . PRO A 1 285 ? 22.157 -15.596 7.426 1.00 119.92 362 PRO A O 1
ATOM 1919 N N . LYS A 1 286 ? 24.329 -15.103 6.975 1.00 119.09 363 LYS A N 1
ATOM 1920 C CA . LYS A 1 286 ? 24.917 -16.382 7.388 1.00 122.28 363 LYS A CA 1
ATOM 1921 C C . LYS A 1 286 ? 24.577 -16.783 8.821 1.00 124.64 363 LYS A C 1
ATOM 1922 O O . LYS A 1 286 ? 24.497 -17.975 9.108 1.00 126.58 363 LYS A O 1
ATOM 1924 N N . THR A 1 287 ? 24.354 -15.801 9.708 1.00 118.27 364 THR A N 1
ATOM 1925 C CA . THR A 1 287 ? 24.081 -16.055 11.123 1.00 117.79 364 THR A CA 1
ATOM 1926 C C . THR A 1 287 ? 22.591 -15.890 11.520 1.00 119.59 364 THR A C 1
ATOM 1927 O O . THR A 1 287 ? 22.271 -15.957 12.708 1.00 119.79 364 THR A O 1
ATOM 1931 N N . CYS A 1 288 ? 21.683 -15.725 10.545 1.00 113.82 365 CYS A N 1
ATOM 1932 C CA . CYS A 1 288 ? 20.257 -15.550 10.836 1.00 111.46 365 CYS A CA 1
ATOM 1933 C C . CYS A 1 288 ? 19.408 -16.683 10.242 1.00 115.56 365 CYS A C 1
ATOM 1934 O O . CYS A 1 288 ? 19.688 -17.135 9.137 1.00 115.97 365 CYS A O 1
ATOM 1937 N N . ARG A 1 289 ? 18.355 -17.122 10.960 1.00 112.54 366 ARG A N 1
ATOM 1938 C CA . ARG A 1 289 ? 17.483 -18.214 10.504 1.00 113.98 366 ARG A CA 1
ATOM 1939 C C . ARG A 1 289 ? 15.997 -18.014 10.883 1.00 115.35 366 ARG A C 1
ATOM 1940 O O . ARG A 1 289 ? 15.671 -17.901 12.067 1.00 112.95 366 ARG A O 1
ATOM 1948 N N . PRO A 1 290 ? 15.074 -18.031 9.893 1.00 111.57 367 PRO A N 1
ATOM 1949 C CA . PRO A 1 290 ? 13.643 -17.920 10.228 1.00 109.82 367 PRO A CA 1
ATOM 1950 C C . PRO A 1 290 ? 13.030 -19.261 10.670 1.00 114.98 367 PRO A C 1
ATOM 1951 O O . PRO A 1 290 ? 13.691 -20.290 10.554 1.00 117.84 367 PRO A O 1
ATOM 1955 N N . ALA A 1 291 ? 11.775 -19.241 11.184 1.00 109.89 368 ALA A N 1
ATOM 1956 C CA . ALA A 1 291 ? 10.985 -20.404 11.624 1.00 144.47 368 ALA A CA 1
ATOM 1957 C C . ALA A 1 291 ? 11.722 -21.361 12.578 1.00 187.43 368 ALA A C 1
ATOM 1958 O O . ALA A 1 291 ? 11.121 -22.281 13.144 1.00 146.99 368 ALA A O 1
#

Secondary structure (DSSP, 8-state):
----EEE-----EE--SS----EEEEEE----EEEEEEEEE-SS-EEEEEE-TT-EEE-STT-EEETTGGGTT-HHHHHHHHHHHH----SEEEEE-HHHHHHHHHHTT-B--EESS-EEETTTTEEE-S-EE--B-HHHHHHHHH-SS-EEEETTEEE---HHHHHHHHHHHHHHHHHHHHHHHHHHHSSHHHHHHHHHHHHHT-EEETTS-HHHHHHHHHHHHHHHHTT-EEEEE-----GGG-SS----HHHHHHHHHTT--GGGEE--

Sequence (272 aa):
AHRPARVDIAMMPTTSSPTAGETWLILGTDGSRADVIALVRPSQEGVTIINLPRDLTINSKGMELDRLATTYVPGPQNTVNALCTGLGIPTTHLVTIDMAQFATIIDSLGGIEVDVPEPVRDAYTGLNLSSAGRHRLSGIDALALVRSRHPEILRDGRWVTMSQADGAQRRSQSTATVMQAVLSAIGQKASNPVSLHQLAHTVAGNITLDSGTGLSDLAALGRSASKARRAGATTIIDLPTGPRDESIIVSPNQESRDLLARYGYSPKTCRPA

Foldseek 3Di:
DFAAAAAAAFFWDFPWPLQDAWEWEFEWECTWTLWTWIWDQDPLAIEIETEQQLAWWAQDDPDIDGLRRLPNVHVNSSQRRCCLTWQRGHPKYKYFYLVLQLQLQVLLVAFWFFAQAFKAAPVLGETDHGGGTDRAHSSNLSSQLVRQWIFGQDPNDTHTDDSLVRSVSNSVSVQRVVVRSLVSLLVQVVDDVSCVVSLSSNNNRMYIYPPADSVNVVVSVVSNNVRVVVVNYYYHYQDWDRPVPDPGTYRDPSNNVVSVVSRGDSVGMGTD

Radius of gyration: 18.38 Å; Cα contacts (8 Å, |Δi|>4): 558; chains: 1; bounding box: 40×48×48 Å

Solvent-accessible surface area: 13286 Å² total; per-residue (Å²): 124,84,207,13,53,113,44,131,30,58,105,2,79,55,97,18,129,76,12,44,63,0,0,0,42,0,15,21,49,110,29,107,0,30,28,1,3,0,10,28,21,48,190,163,13,5,21,12,0,6,2,23,49,31,0,17,4,50,7,56,73,195,47,124,42,79,1,0,45,1,22,71,102,16,25,53,38,0,0,35,1,1,0,36,3,1,1,0,5,4,36,20,1,7,12,24,56,62,73,27,37,20,57,19,0,84,49,21,50,3,0,61,6,111,6,117,59,39,18,88,4,95,82,17,59,4,107,12,93,58,59,31,84,53,150,2,38,0,105,49,0,15,2,24,10,60,6,35,113,7,36,21,69,122,120,66,145,91,62,86,52,69,132,20,50,1,13,80,103,28,26,103,11,11,22,50,5,29,60,9,34,25,40,9,68,30,142,16,40,87,82,104,124,43,67,152,139,15,61,66,32,34,8,24,23,6,19,0,13,58,70,1,22,81,82,58,34,51,38,19,36,157,35,16,64,165,4,89,98,79,67,23,21,68,42,58,55,8,36,36,26,90,28,89,141,69,179,84,28,55,24,44,129,110,0,95,69,20,1,60,186,45,12,3,44,48,100,53,15,149,32,105